Protein AF-A0A9F2R6I1-F1 (afdb_monomer)

Foldseek 3Di:
DDDDDDDDDDDDDDDDDDDDDDDDDDDDDDDDDDDDDDPPPVVVVVVVVVVPPPPPDDPPDPLLLVLLLVLCVPPLNVQLVVQPVQCLQQALLLSLLLSVLCVLLVHDSVPNHLLSSLLSSLLSCVPPPPDNLVNVLSQCSNPNPCSLVCVVVSVVVSVVSCVSSVVPSDDDPVSSVVVCVVPVVRCSNVRDRDPVSDDDDDPVVDDLVVRDHPYPPDHHDDDVVVVVVVVVVVVVVDDDDDDDDDPDDDDDDPPDDPDDDDDVVSSVVSVVVVPDDDDDDPPDDDDDDDDD

Structure (mmCIF, N/CA/C/O backbone):
data_AF-A0A9F2R6I1-F1
#
_entry.id   AF-A0A9F2R6I1-F1
#
loop_
_atom_site.group_PDB
_atom_site.id
_atom_site.type_symbol
_atom_site.label_atom_id
_atom_site.label_alt_id
_atom_site.label_comp_id
_atom_site.label_asym_id
_atom_site.label_entity_id
_atom_site.label_seq_id
_atom_site.pdbx_PDB_ins_code
_atom_site.Cartn_x
_atom_site.Cartn_y
_atom_site.Cartn_z
_atom_site.occupancy
_atom_site.B_iso_or_equiv
_atom_site.auth_seq_id
_atom_site.auth_comp_id
_atom_site.auth_asym_id
_atom_site.auth_atom_id
_atom_site.pdbx_PDB_model_num
ATOM 1 N N . MET A 1 1 ? 33.691 62.489 -23.504 1.00 33.06 1 MET A N 1
ATOM 2 C CA . MET A 1 1 ? 32.851 63.590 -24.037 1.00 33.06 1 MET A CA 1
ATOM 3 C C . MET A 1 1 ? 31.497 63.001 -24.407 1.00 33.06 1 MET A C 1
ATOM 5 O O . MET A 1 1 ? 31.511 61.838 -24.771 1.00 33.06 1 MET A O 1
ATOM 9 N N . ARG A 1 2 ? 30.416 63.790 -24.285 1.00 34.09 2 ARG A N 1
ATOM 10 C CA . ARG A 1 2 ? 29.108 63.742 -24.989 1.00 34.09 2 ARG A CA 1
ATOM 11 C C . ARG A 1 2 ? 28.623 62.428 -25.634 1.00 34.09 2 ARG A C 1
ATOM 13 O O . ARG A 1 2 ? 29.346 61.857 -26.438 1.00 34.09 2 ARG A O 1
ATOM 20 N N . ASP A 1 3 ? 27.380 61.970 -25.479 1.00 37.38 3 ASP A N 1
ATOM 21 C CA . ASP A 1 3 ? 26.198 62.352 -24.658 1.00 37.38 3 ASP A CA 1
ATOM 22 C C . ASP A 1 3 ? 25.450 61.005 -24.342 1.00 37.38 3 ASP A C 1
ATOM 24 O O . ASP A 1 3 ? 26.098 59.965 -24.423 1.00 37.38 3 ASP A O 1
ATOM 28 N N . ASN A 1 4 ? 24.173 60.824 -23.963 1.00 33.47 4 ASN A N 1
ATOM 29 C CA . ASN A 1 4 ? 22.966 61.659 -23.850 1.00 33.47 4 ASN A CA 1
ATOM 30 C C . ASN A 1 4 ? 21.962 61.017 -22.845 1.00 33.47 4 ASN A C 1
ATOM 32 O O . ASN A 1 4 ? 22.247 59.971 -22.264 1.00 33.47 4 ASN A O 1
ATOM 36 N N . HIS A 1 5 ? 20.775 61.607 -22.659 1.00 38.94 5 HIS A N 1
ATOM 37 C CA . HIS A 1 5 ? 19.741 61.183 -21.702 1.00 38.94 5 HIS A CA 1
ATOM 38 C C . HIS A 1 5 ? 18.470 60.607 -22.358 1.00 38.94 5 HIS A C 1
ATOM 40 O O . HIS A 1 5 ? 18.075 61.049 -23.435 1.00 38.94 5 HIS A O 1
ATOM 46 N N . ASN A 1 6 ? 17.744 59.734 -21.641 1.00 34.12 6 ASN A N 1
ATOM 47 C CA . ASN A 1 6 ? 16.453 60.120 -21.036 1.00 34.12 6 ASN A CA 1
ATOM 48 C C . ASN A 1 6 ? 15.832 59.028 -20.142 1.00 34.12 6 ASN A C 1
ATOM 50 O O . ASN A 1 6 ? 15.888 57.842 -20.444 1.00 34.12 6 ASN A O 1
ATOM 54 N N . ALA A 1 7 ? 15.180 59.469 -19.064 1.00 33.97 7 ALA A N 1
ATOM 55 C CA . ALA A 1 7 ? 14.296 58.685 -18.200 1.00 33.97 7 ALA A CA 1
ATOM 56 C C . ALA A 1 7 ? 13.181 59.611 -17.677 1.00 33.97 7 ALA A C 1
ATOM 58 O O . ALA A 1 7 ? 13.394 60.820 -17.575 1.00 33.97 7 ALA A O 1
ATOM 59 N N . CYS A 1 8 ? 11.997 59.082 -17.352 1.00 33.47 8 CYS A N 1
ATOM 60 C CA . CYS A 1 8 ? 10.887 59.891 -16.834 1.00 33.47 8 CYS A CA 1
ATOM 61 C C . CYS A 1 8 ? 10.015 59.103 -15.842 1.00 33.47 8 CYS A C 1
ATOM 63 O O . CYS A 1 8 ? 9.847 57.894 -15.986 1.00 33.47 8 CYS A O 1
ATOM 65 N N . VAL A 1 9 ? 9.475 59.799 -14.837 1.00 40.22 9 VAL A N 1
ATOM 66 C CA . VAL A 1 9 ? 8.692 59.255 -13.713 1.00 40.22 9 VAL A CA 1
ATOM 67 C C . VAL A 1 9 ? 7.469 60.163 -13.484 1.00 40.22 9 VAL A C 1
ATOM 69 O O . VAL A 1 9 ? 7.637 61.385 -13.510 1.00 40.22 9 VAL A O 1
ATOM 72 N N . PRO A 1 10 ? 6.251 59.628 -13.266 1.00 41.25 10 PRO A N 1
ATOM 73 C CA . PRO A 1 10 ? 5.049 60.442 -13.053 1.00 41.25 10 PRO A CA 1
ATOM 74 C C . PRO A 1 10 ? 4.932 60.992 -11.606 1.00 41.25 10 PRO A C 1
ATOM 76 O O . PRO A 1 10 ? 5.323 60.300 -10.665 1.00 41.25 10 PRO A O 1
ATOM 79 N N . PRO A 1 11 ? 4.376 62.208 -11.399 1.00 40.41 11 PRO A N 1
ATOM 80 C CA . PRO A 1 11 ? 4.302 62.869 -10.087 1.00 40.41 11 PRO A CA 1
ATOM 81 C C . PRO A 1 11 ? 2.940 62.749 -9.363 1.00 40.41 11 PRO A C 1
ATOM 83 O O . PRO A 1 11 ? 1.947 62.283 -9.917 1.00 40.41 11 PRO A O 1
ATOM 86 N N . VAL A 1 12 ? 2.894 63.251 -8.121 1.00 32.12 12 VAL A N 1
ATOM 87 C CA . VAL A 1 12 ? 1.715 63.345 -7.230 1.00 32.12 12 VAL A CA 1
ATOM 88 C C . VAL A 1 12 ? 1.335 64.815 -6.981 1.00 32.12 12 VAL A C 1
ATOM 90 O O . VAL A 1 12 ? 2.218 65.666 -6.900 1.00 32.12 12 VAL A O 1
ATOM 93 N N . VAL A 1 13 ? 0.041 65.111 -6.785 1.00 33.16 13 VAL A N 1
ATOM 94 C CA . VAL A 1 13 ? -0.476 66.409 -6.288 1.00 33.16 13 VAL A CA 1
ATOM 95 C C . VAL A 1 13 ? -1.568 66.172 -5.225 1.00 33.16 13 VAL A C 1
ATOM 97 O O . VAL A 1 13 ? -2.252 65.151 -5.255 1.00 33.16 13 VAL A O 1
ATOM 100 N N . THR A 1 14 ? -1.714 67.091 -4.262 1.00 33.78 14 THR A N 1
ATOM 101 C CA . THR A 1 14 ? -2.534 66.959 -3.038 1.00 33.78 14 THR A CA 1
ATOM 102 C C . THR A 1 14 ? -3.551 68.105 -2.860 1.00 33.78 14 THR A C 1
ATOM 104 O O . THR A 1 14 ? -3.391 69.176 -3.440 1.00 33.78 14 THR A O 1
ATOM 107 N N . GLY A 1 15 ? -4.593 67.912 -2.031 1.00 29.92 15 GLY A N 1
ATOM 108 C CA . GLY A 1 15 ? -5.557 68.970 -1.660 1.00 29.92 15 GLY A CA 1
ATOM 109 C C . GLY A 1 15 ? -6.634 68.510 -0.658 1.00 29.92 15 GLY A C 1
ATOM 110 O O . GLY A 1 15 ? -7.280 67.491 -0.872 1.00 29.92 15 GLY A O 1
ATOM 111 N N . ILE A 1 16 ? -6.813 69.235 0.454 1.00 29.55 16 ILE A N 1
ATOM 112 C CA . ILE A 1 16 ? -7.611 68.845 1.646 1.00 29.55 16 ILE A CA 1
ATOM 113 C C . ILE A 1 16 ? -8.860 69.755 1.789 1.00 29.55 16 ILE A C 1
ATOM 115 O O . ILE A 1 16 ? -8.792 70.888 1.324 1.00 29.55 16 ILE A O 1
ATOM 119 N N . VAL A 1 17 ? -9.936 69.307 2.485 1.00 30.05 17 VAL A N 1
ATOM 120 C CA . VAL A 1 17 ? -10.777 70.047 3.498 1.00 30.05 17 VAL A CA 1
ATOM 121 C C . VAL A 1 17 ? -12.281 69.622 3.552 1.00 30.05 17 VAL A C 1
ATOM 123 O O . VAL A 1 17 ? -12.892 69.261 2.553 1.00 30.05 17 VAL A O 1
ATOM 126 N N . ARG A 1 18 ? -12.868 69.653 4.769 1.00 32.59 18 ARG A N 1
ATOM 127 C CA . ARG A 1 18 ? -14.294 69.487 5.212 1.00 32.59 18 ARG A CA 1
ATOM 128 C C . ARG A 1 18 ? -14.721 70.786 5.969 1.00 32.59 18 ARG A C 1
ATOM 130 O O . ARG A 1 18 ? -13.776 71.479 6.343 1.00 32.59 18 ARG A O 1
ATOM 137 N N . PRO A 1 19 ? -16.000 71.135 6.323 1.00 40.44 19 PRO A N 1
ATOM 138 C CA . PRO A 1 19 ? -17.144 70.276 6.747 1.00 40.44 19 PRO A CA 1
ATOM 139 C C . PRO A 1 19 ? -18.578 70.829 6.402 1.00 40.44 19 PRO A C 1
ATOM 141 O O . PRO A 1 19 ? -18.696 71.721 5.572 1.00 40.44 19 PRO A O 1
ATOM 144 N N . GLY A 1 20 ? -19.670 70.372 7.065 1.00 26.30 20 GLY A N 1
ATOM 145 C CA . GLY A 1 20 ? -20.954 71.133 7.137 1.00 26.30 20 GLY A CA 1
ATOM 146 C C . GLY A 1 20 ? -22.276 70.353 7.380 1.00 26.30 20 GLY A C 1
ATOM 147 O O . GLY A 1 20 ? -22.842 69.792 6.456 1.00 26.30 20 GLY A O 1
ATOM 148 N N . ASN A 1 21 ? -22.803 70.355 8.612 1.00 28.91 21 ASN A N 1
ATOM 149 C CA . ASN A 1 21 ? -23.970 69.588 9.121 1.00 28.91 21 ASN A CA 1
ATOM 150 C C . ASN A 1 21 ? -25.411 70.018 8.690 1.00 28.91 21 ASN A C 1
ATOM 152 O O . ASN A 1 21 ? -25.695 71.205 8.578 1.00 28.91 21 ASN A O 1
ATOM 156 N N . THR A 1 22 ? -26.367 69.062 8.788 1.00 29.08 22 THR A N 1
ATOM 157 C CA . THR A 1 22 ? -27.834 69.212 9.107 1.00 29.08 22 THR A CA 1
ATOM 158 C C . THR A 1 22 ? -28.787 69.863 8.062 1.00 29.08 22 THR A C 1
ATOM 160 O O . THR A 1 22 ? -28.316 70.512 7.145 1.00 29.08 22 THR A O 1
ATOM 163 N N . GLN A 1 23 ? -30.136 69.712 8.071 1.00 31.53 23 GLN A N 1
ATOM 164 C CA . GLN A 1 23 ? -31.114 69.226 9.088 1.00 31.53 23 GLN A CA 1
ATOM 165 C C . GLN A 1 23 ? -32.377 68.500 8.489 1.00 31.53 23 GLN A C 1
ATOM 167 O O . GLN A 1 23 ? -32.388 68.117 7.327 1.00 31.53 23 GLN A O 1
ATOM 172 N N . ARG A 1 24 ? -33.432 68.245 9.299 1.00 31.25 24 ARG A N 1
ATOM 173 C CA . ARG A 1 24 ? -34.626 67.372 9.039 1.00 31.25 24 ARG A CA 1
ATOM 174 C C . ARG A 1 24 ? -35.860 68.112 8.455 1.00 31.25 24 ARG A C 1
ATOM 176 O O . ARG A 1 24 ? -36.016 69.271 8.820 1.00 31.25 24 ARG A O 1
ATOM 183 N N . ARG A 1 25 ? -36.849 67.402 7.842 1.00 29.06 25 ARG A N 1
ATOM 184 C CA . ARG A 1 25 ? -38.266 67.211 8.341 1.00 29.06 25 ARG A CA 1
ATOM 185 C C . ARG A 1 25 ? -39.172 66.307 7.438 1.00 29.06 25 ARG A C 1
ATOM 187 O O . ARG A 1 25 ? -38.914 66.162 6.257 1.00 29.06 25 ARG A O 1
ATOM 194 N N . ARG A 1 26 ? -40.221 65.723 8.062 1.00 31.53 26 ARG A N 1
ATOM 195 C CA . ARG A 1 26 ? -41.372 64.864 7.609 1.00 31.53 26 ARG A CA 1
ATOM 196 C C . ARG A 1 26 ? -42.056 65.261 6.266 1.00 31.53 26 ARG A C 1
ATOM 198 O O . ARG A 1 26 ? -41.887 66.397 5.855 1.00 31.53 26 ARG A O 1
ATOM 205 N N . GLN A 1 27 ? -42.928 64.475 5.593 1.00 32.09 27 GLN A N 1
ATOM 206 C CA . GLN A 1 27 ? -43.866 63.359 5.957 1.00 32.09 27 GLN A CA 1
ATOM 207 C C . GLN A 1 27 ? -44.092 62.431 4.689 1.00 32.09 27 GLN A C 1
ATOM 209 O O . GLN A 1 27 ? -43.247 62.525 3.812 1.00 32.09 27 GLN A O 1
ATOM 214 N N . ARG A 1 28 ? -45.067 61.516 4.423 1.00 29.45 28 ARG A N 1
ATOM 215 C CA . ARG A 1 28 ? -46.397 61.107 4.968 1.00 29.45 28 ARG A CA 1
ATOM 216 C C . ARG A 1 28 ? -46.867 59.690 4.491 1.00 29.45 28 ARG A C 1
ATOM 218 O O . ARG A 1 28 ? -46.914 59.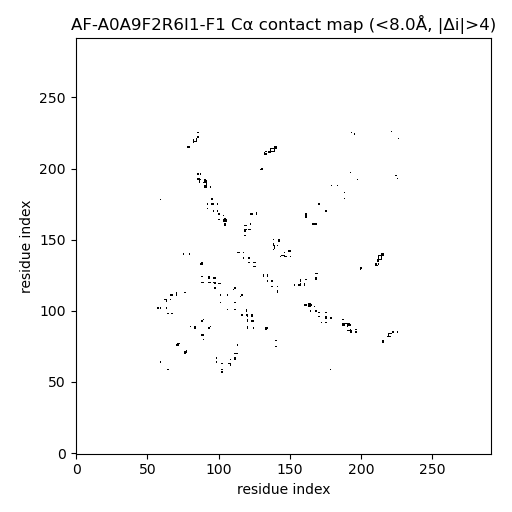450 3.299 1.00 29.45 28 ARG A O 1
ATOM 225 N N . SER A 1 29 ? -47.325 58.846 5.432 1.00 27.31 29 SER A N 1
ATOM 226 C CA . SER A 1 29 ? -48.341 57.744 5.386 1.00 27.31 29 SER A CA 1
ATOM 227 C C . SER A 1 29 ? -48.729 56.979 4.092 1.00 27.31 29 SER A C 1
ATOM 229 O O . SER A 1 29 ? -49.336 57.564 3.196 1.00 27.31 29 SER A O 1
ATOM 231 N N . THR A 1 30 ? -48.669 55.635 4.136 1.00 33.03 30 THR A N 1
ATOM 232 C CA . THR A 1 30 ? -49.842 54.721 3.962 1.00 33.03 30 THR A CA 1
ATOM 233 C C . THR A 1 30 ? -49.539 53.304 4.512 1.00 33.03 30 THR A C 1
ATOM 235 O O . THR A 1 30 ? -48.433 53.073 4.995 1.00 33.03 30 THR A O 1
ATOM 238 N N . GLN A 1 31 ? -50.530 52.399 4.573 1.00 31.52 31 GLN A N 1
ATOM 239 C CA . GLN A 1 31 ? -50.502 51.153 5.376 1.00 31.52 31 GLN A CA 1
ATOM 240 C C . GLN A 1 31 ? -50.080 49.887 4.599 1.00 31.52 31 GLN A C 1
ATOM 242 O O . GLN A 1 31 ? -50.366 49.764 3.413 1.00 31.52 31 GLN A O 1
ATOM 247 N N . GLY A 1 32 ? -49.498 48.906 5.307 1.00 29.11 32 GLY A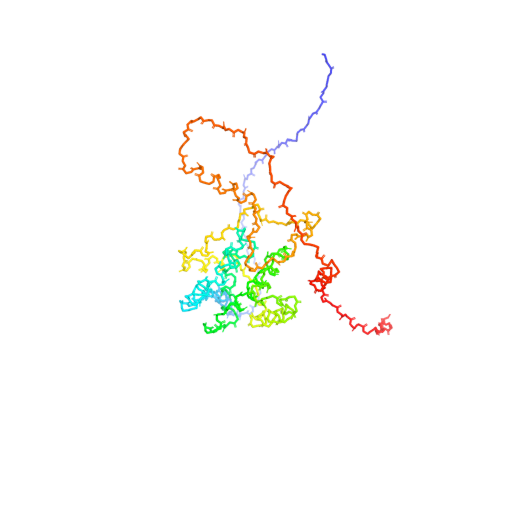 N 1
ATOM 248 C CA . GLY A 1 32 ? -49.197 47.553 4.813 1.00 29.11 32 GLY A CA 1
ATOM 249 C C . GLY A 1 32 ? -49.016 46.556 5.972 1.00 29.11 32 GLY A C 1
ATOM 250 O O . GLY A 1 32 ? -48.252 46.820 6.892 1.00 29.11 32 GLY A O 1
ATOM 251 N N . VAL A 1 33 ? -49.782 45.464 5.948 1.00 30.16 33 VAL A N 1
ATOM 252 C CA . VAL A 1 33 ? -50.058 44.488 7.030 1.00 30.16 33 VAL A CA 1
ATOM 253 C C . VAL A 1 33 ? -48.826 43.864 7.722 1.00 30.16 33 VAL A C 1
ATOM 255 O O . VAL A 1 33 ? -47.797 43.611 7.106 1.00 30.16 33 VAL A O 1
ATOM 258 N N . LEU A 1 34 ? -48.984 43.550 9.016 1.00 30.48 34 LEU A N 1
ATOM 259 C CA . LEU A 1 34 ? -48.029 42.826 9.863 1.00 30.48 34 LEU A CA 1
ATOM 260 C C . LEU A 1 34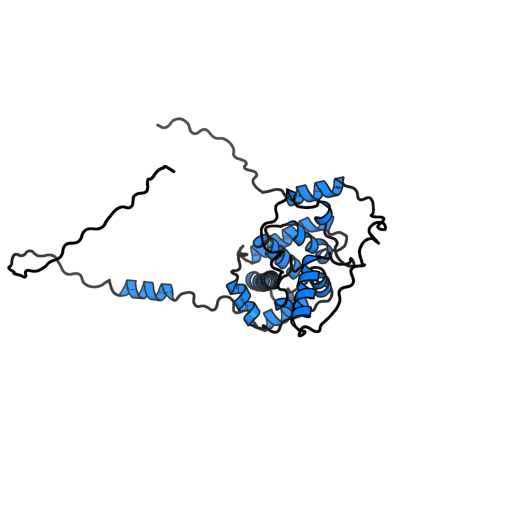 ? -48.044 41.305 9.600 1.00 30.48 34 LEU A C 1
ATOM 262 O O . LEU A 1 34 ? -49.069 40.664 9.819 1.00 30.48 34 LEU A O 1
ATOM 266 N N . VAL A 1 35 ? -46.882 40.715 9.305 1.00 31.03 35 VAL A N 1
ATOM 267 C CA . VAL A 1 35 ? -46.561 39.321 9.667 1.00 31.03 35 VAL A CA 1
ATOM 268 C C . VAL A 1 35 ? -45.165 39.309 10.289 1.00 31.03 35 VAL A C 1
ATOM 270 O O . VAL A 1 35 ? -44.217 39.824 9.702 1.00 31.03 35 VAL A O 1
ATOM 273 N N . SER A 1 36 ? -45.044 38.748 11.492 1.00 33.25 36 SER A N 1
ATOM 274 C CA . SER A 1 36 ? -43.776 38.573 12.207 1.00 33.25 36 SER A CA 1
ATOM 275 C C . SER A 1 36 ? -43.601 37.100 12.566 1.00 33.25 36 SER A C 1
ATOM 277 O O . SER A 1 36 ? -44.550 36.473 13.031 1.00 33.25 36 SER A O 1
ATOM 279 N N . GLY A 1 37 ? -42.395 36.567 12.359 1.00 38.00 37 GLY A N 1
ATOM 280 C CA . GLY A 1 37 ? -42.044 35.165 1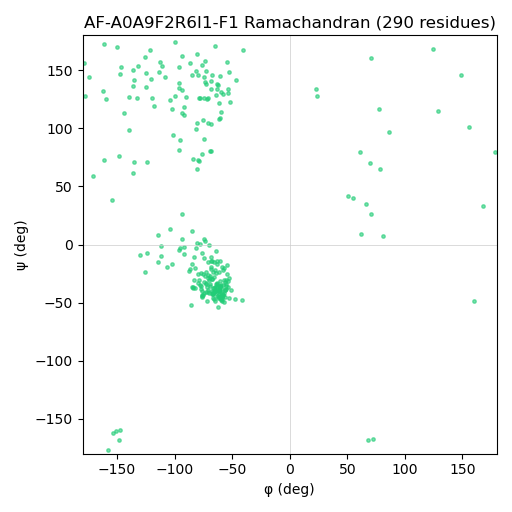2.612 1.00 38.00 37 GLY A CA 1
ATOM 281 C C . GLY A 1 37 ? -41.374 34.510 11.402 1.00 38.00 37 GLY A C 1
ATOM 282 O O . GLY A 1 37 ? -41.994 34.363 10.356 1.00 38.00 37 GLY A O 1
ATOM 283 N N . GLY A 1 38 ? -40.100 34.125 11.545 1.00 37.97 38 GLY A N 1
ATOM 284 C CA . GLY A 1 38 ? -39.351 33.384 10.516 1.00 37.97 38 GLY A CA 1
ATOM 285 C C . GLY A 1 38 ? -37.828 33.475 10.666 1.00 37.97 38 GLY A C 1
ATOM 286 O O . GLY A 1 38 ? -37.148 32.455 10.711 1.00 37.97 38 GLY A O 1
ATOM 287 N N . ALA A 1 39 ? -37.294 34.688 10.848 1.00 40.00 39 ALA A N 1
ATOM 288 C CA . ALA A 1 39 ? -35.852 34.971 10.755 1.00 40.00 39 ALA A CA 1
ATOM 289 C C . ALA A 1 39 ? -34.940 34.275 11.795 1.00 40.00 39 ALA A C 1
ATOM 291 O O . ALA A 1 39 ? -33.722 34.263 11.624 1.00 40.00 39 ALA A O 1
ATOM 292 N N . THR A 1 40 ? -35.494 33.712 12.873 1.00 41.56 40 THR A N 1
ATOM 293 C CA . THR A 1 40 ? -34.708 33.036 13.921 1.00 41.56 40 THR A CA 1
ATOM 294 C C . THR A 1 40 ? -34.392 31.578 13.571 1.00 41.56 40 THR A C 1
ATOM 296 O O . THR A 1 40 ? -33.295 31.110 13.860 1.00 41.56 40 THR A O 1
ATOM 299 N N . LEU A 1 41 ? -35.319 30.863 12.919 1.00 41.72 41 LEU A N 1
ATOM 300 C CA . LEU A 1 41 ? -35.220 29.407 12.745 1.00 41.72 41 LEU A CA 1
ATOM 301 C C . LEU A 1 41 ? -34.136 29.013 11.730 1.00 41.72 41 LEU A C 1
ATOM 303 O O . LEU A 1 41 ? -33.361 28.089 11.966 1.00 41.72 41 LEU A O 1
ATOM 307 N N . GLU A 1 42 ? -34.031 29.748 10.620 1.00 41.81 42 GLU A N 1
ATOM 308 C CA . GLU A 1 42 ? -33.054 29.450 9.562 1.00 41.81 42 GLU A CA 1
ATOM 309 C C . GLU A 1 42 ? -31.605 29.684 10.009 1.00 41.81 42 GLU A C 1
ATOM 311 O O . GLU A 1 42 ? -30.692 28.985 9.563 1.00 41.81 42 GLU A O 1
ATOM 316 N N . ARG A 1 43 ? -31.374 30.624 10.938 1.00 44.09 43 ARG A N 1
ATOM 317 C CA . ARG A 1 43 ? -30.034 30.897 11.481 1.00 44.09 43 ARG A CA 1
ATOM 318 C C . ARG A 1 43 ? -29.570 29.807 12.449 1.00 44.09 43 ARG A C 1
ATOM 320 O O . ARG A 1 43 ? -28.376 29.499 12.485 1.00 44.09 43 ARG A O 1
ATOM 327 N N . GLU A 1 44 ? -30.490 29.188 13.185 1.00 39.94 44 GLU A N 1
ATOM 328 C CA . GLU A 1 44 ? -30.184 28.020 14.019 1.00 39.94 44 GLU A CA 1
ATOM 329 C C . GLU A 1 44 ? -30.040 26.741 13.185 1.00 39.94 44 GLU A C 1
ATOM 331 O O . GLU A 1 44 ? -29.073 26.011 13.382 1.00 39.94 44 GLU A O 1
ATOM 336 N N . LEU A 1 45 ? -30.874 26.525 12.160 1.00 47.06 45 LEU A N 1
ATOM 337 C CA . LEU A 1 45 ? -30.665 25.445 11.181 1.00 47.06 45 LEU A CA 1
ATOM 338 C C . LEU A 1 45 ? -29.301 25.559 10.480 1.00 47.06 45 LEU A C 1
ATOM 340 O O . LEU A 1 45 ? -28.575 24.571 10.387 1.00 47.06 45 LEU A O 1
ATOM 344 N N . SER A 1 46 ? -28.900 26.765 10.068 1.00 50.72 46 SER A N 1
ATOM 345 C CA . SER A 1 46 ? -27.593 27.007 9.435 1.00 50.72 46 SER A CA 1
ATOM 346 C C . SER A 1 46 ? -26.411 26.769 10.384 1.00 50.72 46 SER A C 1
ATOM 348 O O . SER A 1 46 ? -25.377 26.243 9.973 1.00 50.72 46 SER A O 1
ATOM 350 N N . THR A 1 47 ? -26.541 27.120 11.669 1.00 43.53 47 THR A N 1
ATOM 351 C CA . THR A 1 47 ? -25.468 26.911 12.662 1.00 43.53 47 THR A CA 1
ATOM 352 C C . THR A 1 47 ? -25.466 25.509 13.281 1.00 43.53 47 THR A C 1
ATOM 354 O O . THR A 1 47 ? -24.434 25.084 13.802 1.00 43.53 47 THR A O 1
ATOM 357 N N . ALA A 1 48 ? -26.563 24.756 13.157 1.00 43.84 48 ALA A N 1
ATOM 358 C CA . ALA A 1 48 ? -26.611 23.316 13.391 1.00 43.84 48 ALA A CA 1
ATOM 359 C C . ALA A 1 48 ? -25.997 22.535 12.216 1.00 43.84 48 ALA A C 1
ATOM 361 O O . ALA A 1 48 ? -25.176 21.650 12.445 1.00 43.84 48 ALA A O 1
ATOM 362 N N . ALA A 1 49 ? -26.305 22.902 10.965 1.00 44.28 49 ALA A N 1
ATOM 363 C CA . ALA A 1 49 ? -25.727 22.280 9.770 1.00 44.28 49 ALA A CA 1
ATOM 364 C C . ALA A 1 49 ? -24.188 22.367 9.759 1.00 44.28 49 ALA A C 1
ATOM 366 O O . ALA A 1 49 ? -23.517 21.367 9.518 1.00 44.28 49 ALA A O 1
ATOM 367 N N . LEU A 1 50 ? -23.620 23.514 10.153 1.00 47.22 50 LEU A N 1
ATOM 368 C CA . LEU A 1 50 ? -22.169 23.700 10.321 1.00 47.22 50 LEU A CA 1
ATOM 369 C C . LEU A 1 50 ? -21.547 22.942 11.518 1.00 47.22 50 LEU A C 1
ATOM 371 O O . LEU A 1 50 ? -20.338 23.024 11.729 1.00 47.22 50 LEU A O 1
ATOM 375 N N . LYS A 1 51 ? -22.338 22.193 12.300 1.00 43.47 51 LYS A N 1
ATOM 376 C CA . LYS A 1 51 ? -21.862 21.296 13.371 1.00 43.47 51 LYS A CA 1
ATOM 377 C C . LYS A 1 51 ? -22.076 19.809 13.063 1.00 43.47 51 LYS A C 1
ATOM 379 O O . LYS A 1 51 ? -21.503 18.959 13.747 1.00 43.47 51 LYS A O 1
ATOM 384 N N . ILE A 1 52 ? -22.815 19.466 12.006 1.00 49.12 52 ILE A N 1
ATOM 385 C CA . ILE A 1 52 ? -23.000 18.081 11.546 1.00 49.12 52 ILE A CA 1
ATOM 386 C C . ILE A 1 52 ? -21.818 17.689 10.644 1.00 49.12 52 ILE A C 1
ATOM 388 O O . ILE A 1 52 ? -21.943 17.641 9.429 1.00 49.12 52 ILE A O 1
ATOM 392 N N . SER A 1 53 ? -20.651 17.465 11.265 1.00 46.66 53 SER A N 1
ATOM 393 C CA . SER A 1 53 ? -19.535 16.592 10.817 1.00 46.66 53 SER A CA 1
ATOM 394 C C . SER A 1 53 ? -18.243 16.818 11.639 1.00 46.66 53 SER A C 1
ATOM 396 O O . SER A 1 53 ? -17.139 16.646 11.129 1.00 46.66 53 SER A O 1
ATOM 398 N N . GLN A 1 54 ? -18.349 17.151 12.934 1.00 45.69 54 GLN A N 1
ATOM 399 C CA . GLN A 1 54 ? -17.250 16.936 13.899 1.00 45.69 54 GLN A CA 1
ATOM 400 C C . GLN A 1 54 ? -17.387 15.588 14.639 1.00 45.69 54 GLN A C 1
ATOM 402 O O . GLN A 1 54 ? -16.878 15.404 15.741 1.00 45.69 54 GLN A O 1
ATOM 407 N N . GLN A 1 55 ? -18.049 14.614 14.001 1.00 43.31 55 GLN A N 1
ATOM 408 C CA . GLN A 1 55 ? -17.738 13.201 14.231 1.00 43.31 55 GLN A CA 1
ATOM 409 C C . GLN A 1 55 ? -16.230 13.009 13.991 1.00 43.31 55 GLN A C 1
ATOM 411 O O . GLN A 1 55 ? -15.754 13.471 12.949 1.00 43.31 55 GLN A O 1
ATOM 416 N N . PRO A 1 56 ? -15.473 12.363 14.898 1.00 51.28 56 PRO A N 1
ATOM 417 C CA . PRO A 1 56 ? -14.055 12.110 14.677 1.00 51.28 56 PRO A CA 1
ATOM 418 C C . PRO A 1 56 ? -13.898 11.232 13.434 1.00 51.28 56 PRO A C 1
ATOM 420 O O . PRO A 1 56 ? -14.250 10.049 13.437 1.00 51.28 56 PRO A O 1
ATOM 423 N N . PHE A 1 57 ? -13.407 11.839 12.352 1.00 50.62 57 PHE A N 1
ATOM 424 C CA . PHE A 1 57 ? -13.159 11.154 11.092 1.00 50.62 57 PHE A CA 1
ATOM 425 C C . PHE A 1 57 ? -12.157 10.028 11.368 1.00 50.62 57 PHE A C 1
ATOM 427 O O . PHE A 1 57 ? -11.021 10.274 11.752 1.00 50.62 57 PHE A O 1
ATOM 434 N N . PHE A 1 58 ? -12.621 8.787 11.219 1.00 58.28 58 PHE A N 1
ATOM 435 C CA . PHE A 1 58 ? -11.867 7.565 11.502 1.00 58.28 58 PHE A CA 1
ATOM 436 C C . PHE A 1 58 ? -11.404 7.405 12.962 1.00 58.28 58 PHE A C 1
ATOM 438 O O . PHE A 1 58 ? -10.224 7.500 13.295 1.00 58.28 58 PHE A O 1
ATOM 445 N N . LEU A 1 59 ? -12.328 6.967 13.827 1.00 72.75 59 LEU A N 1
ATOM 446 C CA . LEU A 1 59 ? -11.941 6.152 14.982 1.00 72.75 59 LEU A CA 1
ATOM 447 C C . LEU A 1 59 ? -11.472 4.765 14.494 1.00 72.75 59 LEU A C 1
ATOM 449 O O . LEU A 1 59 ? -12.234 3.790 14.488 1.00 72.75 59 LEU A O 1
ATOM 453 N N . LEU A 1 60 ? -10.222 4.692 14.029 1.00 85.62 60 LEU A N 1
ATOM 454 C CA . LEU A 1 60 ? -9.462 3.443 13.998 1.00 85.62 60 LEU A CA 1
ATOM 455 C C . LEU A 1 60 ? -9.388 2.921 15.439 1.00 85.62 60 LEU A C 1
ATOM 457 O O . LEU A 1 60 ? -9.104 3.686 16.363 1.00 85.62 60 LEU A O 1
ATOM 461 N N . ARG A 1 61 ? -9.729 1.651 15.647 1.00 91.88 61 ARG A N 1
ATOM 462 C CA . ARG A 1 61 ? -9.707 1.036 16.975 1.00 91.88 61 ARG A CA 1
ATOM 463 C C . ARG A 1 61 ? -8.321 0.481 17.280 1.00 91.88 61 ARG A C 1
ATOM 465 O O . ARG A 1 61 ? -7.584 0.121 16.366 1.00 91.88 61 ARG A O 1
ATOM 472 N N . ARG A 1 62 ? -8.003 0.352 18.569 1.00 92.62 62 ARG A N 1
ATOM 473 C CA . ARG A 1 62 ? -6.738 -0.224 19.042 1.00 92.62 62 ARG A CA 1
ATOM 474 C C . ARG A 1 62 ? -6.480 -1.599 18.422 1.00 92.62 62 ARG A C 1
ATOM 476 O O . ARG A 1 62 ? -5.410 -1.826 17.877 1.00 92.62 62 ARG A O 1
ATOM 483 N N . GLU A 1 63 ? -7.489 -2.466 18.408 1.00 94.94 63 GLU A N 1
ATOM 484 C CA . GLU A 1 63 ? -7.363 -3.842 17.915 1.00 94.94 63 GLU A CA 1
ATOM 485 C C . GLU A 1 63 ? -7.202 -3.896 16.384 1.00 94.94 63 GLU A C 1
ATOM 487 O O . GLU A 1 63 ? -6.622 -4.835 15.850 1.00 94.94 63 GLU A O 1
ATOM 492 N N . GLU A 1 64 ? -7.704 -2.885 15.667 1.00 95.69 64 GLU A N 1
ATOM 493 C CA . GLU A 1 64 ? -7.498 -2.722 14.222 1.00 95.69 64 GLU A CA 1
ATOM 494 C C . GLU A 1 64 ? -6.092 -2.187 13.917 1.00 95.69 64 GLU A C 1
ATOM 496 O O . GLU A 1 64 ? -5.498 -2.576 12.919 1.00 95.69 64 GLU A O 1
ATOM 501 N N . GLN A 1 65 ? -5.554 -1.306 14.761 1.00 95.88 65 GLN A N 1
ATOM 502 C CA . GLN A 1 65 ? -4.207 -0.759 14.614 1.00 95.88 65 GLN A CA 1
ATOM 503 C C . GLN A 1 65 ? -3.138 -1.813 14.947 1.00 95.88 65 GLN A C 1
ATOM 505 O O . GLN A 1 65 ? -2.236 -2.050 14.148 1.00 95.88 65 GLN A O 1
ATOM 510 N N . GLU A 1 66 ? -3.285 -2.504 16.079 1.00 96.88 66 GLU A N 1
ATOM 511 C CA . GLU A 1 66 ? -2.392 -3.585 16.516 1.00 96.88 66 GLU A CA 1
ATOM 512 C C . GLU A 1 66 ? -2.400 -4.756 15.519 1.00 96.88 66 GLU A C 1
ATOM 514 O O . GLU A 1 66 ? -1.342 -5.276 15.176 1.00 96.88 66 GLU A O 1
ATOM 519 N N . ALA A 1 67 ? -3.561 -5.124 14.957 1.00 98.19 67 ALA A N 1
ATOM 520 C CA . ALA A 1 67 ? -3.632 -6.130 13.892 1.00 98.19 67 ALA A CA 1
ATOM 521 C C . ALA A 1 67 ? -2.947 -5.696 12.582 1.00 98.19 67 ALA A C 1
ATOM 523 O O . ALA A 1 67 ? -2.498 -6.557 11.829 1.00 98.19 67 ALA A O 1
ATOM 524 N N . PHE A 1 68 ? -2.869 -4.392 12.288 1.00 98.50 68 PHE A N 1
ATOM 525 C CA . PHE A 1 68 ? -2.136 -3.895 11.119 1.00 98.50 68 PHE A CA 1
ATOM 526 C C . PHE A 1 68 ? -0.626 -3.917 11.359 1.00 98.50 68 PHE A C 1
ATOM 528 O O . PHE A 1 68 ? 0.113 -4.402 10.510 1.00 98.50 68 PHE A O 1
ATOM 535 N N . PHE A 1 69 ? -0.165 -3.457 12.524 1.00 98.31 69 PHE A N 1
ATOM 536 C CA . PHE A 1 69 ? 1.253 -3.507 12.885 1.00 98.31 69 PHE A CA 1
ATOM 537 C C . PHE A 1 69 ? 1.775 -4.949 12.938 1.00 98.31 69 PHE A C 1
ATOM 539 O O . PHE A 1 69 ? 2.760 -5.254 12.277 1.00 98.31 69 PHE A O 1
ATOM 546 N N . ASN A 1 70 ? 1.036 -5.880 13.552 1.00 98.38 70 ASN A N 1
ATOM 547 C CA . ASN A 1 70 ? 1.370 -7.312 13.536 1.00 98.38 70 ASN A CA 1
ATOM 548 C C . ASN A 1 70 ? 1.447 -7.930 12.119 1.00 98.38 70 ASN A C 1
ATOM 550 O O . ASN A 1 70 ? 2.037 -8.994 11.959 1.00 98.38 70 ASN A O 1
ATOM 554 N N . LEU A 1 71 ? 0.849 -7.299 11.098 1.00 98.62 71 LEU A N 1
ATOM 555 C CA . LEU A 1 71 ? 0.964 -7.708 9.692 1.00 98.62 71 LEU A CA 1
ATOM 556 C C . LEU A 1 71 ? 2.186 -7.084 8.991 1.00 98.62 71 LEU A C 1
ATOM 558 O O . LEU A 1 71 ? 2.662 -7.647 8.010 1.00 98.62 71 LEU A O 1
ATOM 562 N N . LEU A 1 72 ? 2.713 -5.961 9.492 1.00 98.56 72 LEU A N 1
ATOM 563 C CA . LEU A 1 72 ? 4.000 -5.403 9.059 1.00 98.56 72 LEU A CA 1
ATOM 564 C C . LEU A 1 72 ? 5.192 -6.161 9.670 1.00 98.56 72 LEU A C 1
ATOM 566 O O . LEU A 1 72 ? 6.254 -6.185 9.062 1.00 98.56 72 LEU A O 1
ATOM 570 N N . GLU A 1 73 ? 5.004 -6.816 10.822 1.00 98.31 73 GLU A N 1
ATOM 571 C CA . GLU A 1 73 ? 5.980 -7.741 11.434 1.00 98.31 73 GLU A CA 1
ATOM 572 C C . GLU A 1 73 ? 6.019 -9.138 10.773 1.00 98.31 73 GLU A C 1
ATOM 574 O O . GLU A 1 73 ? 6.762 -10.021 11.204 1.00 98.31 73 GLU A O 1
ATOM 579 N N . ASP A 1 74 ? 5.213 -9.386 9.736 1.00 98.50 74 ASP A N 1
ATOM 580 C CA . ASP A 1 74 ? 5.292 -10.627 8.964 1.00 98.50 74 ASP A CA 1
ATOM 581 C C . ASP A 1 74 ? 6.568 -10.630 8.110 1.00 98.50 74 ASP A C 1
ATOM 583 O O . ASP A 1 74 ? 6.773 -9.723 7.310 1.00 98.50 74 ASP A O 1
ATOM 587 N N . GLY A 1 75 ? 7.403 -11.667 8.235 1.00 97.69 75 GLY A N 1
ATOM 588 C CA . GLY A 1 75 ? 8.716 -11.715 7.579 1.00 97.69 75 GLY A CA 1
ATOM 589 C C . GLY A 1 75 ? 8.700 -11.468 6.064 1.00 97.69 75 GLY A C 1
ATOM 590 O O . GLY A 1 75 ? 9.564 -10.758 5.572 1.00 97.69 75 GLY A O 1
ATOM 591 N N . LEU A 1 76 ? 7.685 -11.939 5.323 1.00 97.06 76 LEU A N 1
ATOM 592 C CA . LEU A 1 76 ? 7.604 -11.674 3.875 1.00 97.06 76 LEU A CA 1
ATOM 593 C C . LEU A 1 76 ? 7.291 -10.196 3.587 1.00 97.06 76 LEU A C 1
ATOM 595 O O . LEU A 1 76 ? 7.707 -9.654 2.564 1.00 97.06 76 LEU A O 1
ATOM 599 N N . ILE A 1 77 ? 6.553 -9.547 4.487 1.00 98.25 77 ILE A N 1
ATOM 600 C CA . ILE A 1 77 ? 6.235 -8.120 4.420 1.00 98.25 77 ILE A CA 1
ATOM 601 C C . ILE A 1 77 ? 7.441 -7.282 4.861 1.00 98.25 77 ILE A C 1
ATOM 603 O O . ILE A 1 77 ? 7.726 -6.280 4.215 1.00 98.25 77 ILE A O 1
ATOM 607 N N . GLN A 1 78 ? 8.198 -7.707 5.878 1.00 97.69 78 GLN A N 1
ATOM 608 C CA . GLN A 1 78 ? 9.469 -7.072 6.246 1.00 97.69 78 GLN A CA 1
ATOM 609 C C . GLN A 1 78 ? 10.501 -7.170 5.116 1.00 97.69 78 GLN A C 1
ATOM 611 O O . GLN A 1 78 ? 11.086 -6.151 4.753 1.00 97.69 78 GLN A O 1
ATOM 616 N N . ASP A 1 79 ? 10.663 -8.346 4.504 1.00 96.12 79 ASP A N 1
ATOM 617 C CA . ASP A 1 79 ? 11.540 -8.546 3.347 1.00 96.12 79 ASP A CA 1
ATOM 618 C C . ASP A 1 79 ? 11.140 -7.606 2.191 1.00 96.12 79 ASP A C 1
ATOM 620 O O . ASP A 1 79 ? 11.976 -6.849 1.697 1.00 96.12 79 ASP A O 1
ATOM 624 N N . PHE A 1 80 ? 9.853 -7.554 1.821 1.00 96.50 80 PHE A N 1
ATOM 625 C CA . PHE A 1 80 ? 9.333 -6.619 0.812 1.00 96.50 80 PHE A CA 1
ATOM 626 C C . PHE A 1 80 ? 9.597 -5.140 1.166 1.00 96.50 80 PHE A C 1
ATOM 628 O O . PHE A 1 80 ? 10.025 -4.356 0.319 1.00 96.50 80 PHE A O 1
ATOM 635 N N . LEU A 1 81 ? 9.385 -4.744 2.424 1.00 96.44 81 LEU A N 1
ATOM 636 C CA . LEU A 1 81 ? 9.611 -3.370 2.884 1.00 96.44 81 LEU A CA 1
ATOM 637 C C . LEU A 1 81 ? 11.107 -3.023 3.001 1.00 96.44 81 LEU A C 1
ATOM 639 O O . LEU A 1 81 ? 11.463 -1.848 2.908 1.00 96.44 81 LEU A O 1
ATOM 643 N N . SER A 1 82 ? 11.994 -4.007 3.163 1.00 93.75 82 SER A N 1
ATOM 644 C CA . SER A 1 82 ? 13.451 -3.814 3.079 1.00 93.75 82 SER A CA 1
ATOM 645 C C . SER A 1 82 ? 13.934 -3.597 1.640 1.00 93.75 82 SER A C 1
ATOM 647 O O . SER A 1 82 ? 14.933 -2.917 1.418 1.00 93.75 82 SER A O 1
ATOM 649 N N . MET A 1 83 ? 13.193 -4.127 0.663 1.00 92.56 83 MET A N 1
ATOM 650 C CA . MET A 1 83 ? 13.512 -4.051 -0.764 1.00 92.56 83 MET A CA 1
ATOM 651 C C . MET A 1 83 ? 13.160 -2.710 -1.406 1.00 92.56 83 MET A C 1
ATOM 653 O O . MET A 1 83 ? 13.871 -2.253 -2.301 1.00 92.56 83 MET A O 1
ATOM 657 N N . ASP A 1 84 ? 12.128 -2.033 -0.904 1.00 93.06 84 ASP A N 1
ATOM 658 C CA . ASP A 1 84 ? 11.867 -0.622 -1.196 1.00 93.06 84 ASP A CA 1
ATOM 659 C C . ASP A 1 84 ? 12.754 0.294 -0.327 1.00 93.06 84 ASP A C 1
ATOM 661 O O . ASP A 1 84 ? 12.270 1.039 0.527 1.00 93.06 84 ASP A O 1
ATOM 665 N N . THR A 1 85 ? 14.071 0.216 -0.541 1.00 90.69 85 THR A N 1
ATOM 666 C CA . THR A 1 85 ? 15.110 1.027 0.131 1.00 90.69 85 THR A CA 1
ATOM 667 C C . THR A 1 85 ? 14.907 2.532 -0.047 1.00 90.69 85 THR A C 1
ATOM 669 O O . THR A 1 85 ? 15.271 3.326 0.816 1.00 90.69 85 THR A O 1
ATOM 672 N N . CYS A 1 86 ? 14.314 2.919 -1.174 1.00 91.75 86 CYS A N 1
ATOM 673 C CA . CYS A 1 86 ? 14.057 4.296 -1.578 1.00 91.75 86 CYS A CA 1
ATOM 674 C C . CYS A 1 86 ? 12.678 4.826 -1.136 1.00 91.75 86 CYS A C 1
ATOM 676 O O . CYS A 1 86 ? 12.355 5.980 -1.430 1.00 91.75 86 CYS A O 1
ATOM 678 N N . TYR A 1 87 ? 11.854 3.995 -0.487 1.00 94.19 87 TYR A N 1
ATOM 679 C CA . TYR A 1 87 ? 10.478 4.296 -0.071 1.00 94.19 87 TYR A CA 1
ATOM 680 C C . TYR A 1 87 ? 9.592 4.859 -1.203 1.00 94.19 87 TYR A C 1
ATOM 682 O O . TYR A 1 87 ? 8.841 5.815 -1.005 1.00 94.19 87 TYR A O 1
ATOM 690 N N . ARG A 1 88 ? 9.697 4.290 -2.411 1.00 92.38 88 ARG A N 1
ATOM 691 C CA . ARG A 1 88 ? 8.947 4.697 -3.616 1.00 92.38 88 ARG A CA 1
ATOM 692 C C . ARG A 1 88 ? 7.579 4.035 -3.751 1.00 92.38 88 ARG A C 1
ATOM 694 O O . ARG A 1 88 ? 6.749 4.560 -4.480 1.00 92.38 88 ARG A O 1
ATOM 701 N N . ILE A 1 89 ? 7.355 2.899 -3.089 1.00 95.25 89 ILE A N 1
ATOM 702 C CA . ILE A 1 89 ? 6.078 2.160 -3.133 1.00 95.25 89 ILE A CA 1
ATOM 703 C C . ILE A 1 89 ? 5.461 1.928 -1.753 1.00 95.25 89 ILE A C 1
ATOM 705 O O . ILE A 1 89 ? 4.345 1.413 -1.649 1.00 95.25 89 ILE A O 1
ATOM 709 N N . SER A 1 90 ? 6.191 2.271 -0.690 1.00 97.00 90 SER A N 1
ATOM 710 C CA . SER A 1 90 ? 5.851 1.921 0.688 1.00 97.00 90 SER A CA 1
ATOM 711 C C . SER A 1 90 ? 6.422 2.888 1.737 1.00 97.00 90 SER A C 1
ATOM 713 O O . SER A 1 90 ? 6.833 2.474 2.825 1.00 97.00 90 SER A O 1
ATOM 715 N N . ASP A 1 91 ? 6.446 4.189 1.443 1.00 97.31 91 ASP A N 1
ATOM 716 C CA . ASP A 1 91 ? 6.670 5.205 2.476 1.00 97.31 91 ASP A CA 1
ATOM 717 C C . ASP A 1 91 ? 5.533 5.244 3.517 1.00 97.31 91 ASP A C 1
ATOM 719 O O . ASP A 1 91 ? 4.468 4.627 3.379 1.00 97.31 91 ASP A O 1
ATOM 723 N N . LYS A 1 92 ? 5.757 6.013 4.583 1.00 98.25 92 LYS A N 1
ATOM 724 C CA . LYS A 1 92 ? 4.826 6.171 5.705 1.00 98.25 92 LYS A CA 1
ATOM 725 C C . LYS A 1 92 ? 3.415 6.643 5.318 1.00 98.25 92 LYS A C 1
ATOM 727 O O . LYS A 1 92 ? 2.455 6.237 5.975 1.00 98.25 92 LYS A O 1
ATOM 732 N N . TYR A 1 93 ? 3.252 7.460 4.273 1.00 98.12 93 TYR A N 1
ATOM 733 C CA . TYR A 1 93 ? 1.940 7.904 3.798 1.00 98.12 93 TYR A CA 1
ATOM 734 C C . TYR A 1 93 ? 1.231 6.794 3.021 1.00 98.12 93 TYR A C 1
ATOM 736 O O . TYR A 1 93 ? 0.070 6.525 3.328 1.00 98.12 93 TYR A O 1
ATOM 744 N N . LEU A 1 94 ? 1.917 6.083 2.119 1.00 98.31 94 LEU A N 1
ATOM 745 C CA . LEU A 1 94 ? 1.354 4.918 1.415 1.00 98.31 94 LEU A CA 1
ATOM 746 C C . LEU A 1 94 ? 0.954 3.791 2.392 1.00 98.31 94 LEU A C 1
ATOM 748 O O . LEU A 1 94 ? -0.120 3.191 2.264 1.00 98.31 94 LEU A O 1
ATOM 752 N N . ILE A 1 95 ? 1.741 3.552 3.447 1.00 98.69 95 ILE A N 1
ATOM 753 C CA . ILE A 1 95 ? 1.390 2.608 4.525 1.00 98.69 95 ILE A CA 1
ATOM 754 C C . ILE A 1 95 ? 0.181 3.111 5.340 1.00 98.69 95 ILE A C 1
ATOM 756 O O . ILE A 1 95 ? -0.744 2.339 5.617 1.00 98.69 95 ILE A O 1
ATOM 760 N N . ALA A 1 96 ? 0.119 4.402 5.683 1.00 98.38 96 ALA A N 1
ATOM 761 C CA . ALA A 1 96 ? -1.036 4.985 6.374 1.00 98.38 96 ALA A CA 1
ATOM 762 C C . ALA A 1 96 ? -2.320 4.953 5.513 1.00 98.38 96 ALA A C 1
ATOM 764 O O . ALA A 1 96 ? -3.404 4.672 6.033 1.00 98.38 96 ALA A O 1
ATOM 765 N N . MET A 1 97 ? -2.212 5.154 4.194 1.00 98.56 97 MET A N 1
ATOM 766 C CA . MET A 1 97 ? -3.302 4.959 3.229 1.00 98.56 97 MET A CA 1
ATOM 767 C C . MET A 1 97 ? -3.766 3.501 3.205 1.00 98.56 97 MET A C 1
ATOM 769 O O . MET A 1 97 ? -4.964 3.242 3.290 1.00 98.56 97 MET A O 1
ATOM 773 N N . THR A 1 98 ? -2.839 2.544 3.207 1.00 98.69 98 THR A N 1
ATOM 774 C CA . THR A 1 98 ? -3.139 1.102 3.261 1.00 98.69 98 THR A CA 1
ATOM 775 C C . THR A 1 98 ? -3.924 0.730 4.533 1.00 98.69 98 THR A C 1
ATOM 777 O O . THR A 1 98 ? -4.952 0.049 4.464 1.00 98.69 98 THR A O 1
ATOM 780 N N . MET A 1 99 ? -3.529 1.258 5.698 1.00 98.19 99 MET A N 1
ATOM 781 C CA . MET A 1 99 ? -4.261 1.081 6.965 1.00 98.19 99 MET A CA 1
ATOM 782 C C . MET A 1 99 ? -5.651 1.748 6.932 1.00 98.19 99 MET A C 1
ATOM 784 O O . MET A 1 99 ? -6.654 1.173 7.369 1.00 98.19 99 MET A O 1
ATOM 788 N N . MET A 1 100 ? -5.740 2.949 6.353 1.00 97.75 100 MET A N 1
ATOM 789 C CA . MET A 1 100 ? -7.000 3.653 6.102 1.00 97.75 100 MET A CA 1
ATOM 790 C C . MET A 1 100 ? -7.929 2.860 5.167 1.00 97.75 100 MET A C 1
ATOM 792 O O . MET A 1 100 ? -9.147 2.853 5.358 1.00 97.75 100 MET A O 1
ATOM 796 N N . TYR A 1 101 ? -7.377 2.152 4.183 1.00 98.50 101 TYR A N 1
ATOM 797 C CA . TYR A 1 101 ? -8.130 1.353 3.221 1.00 98.50 101 TYR A CA 1
ATOM 798 C C . TYR A 1 101 ? -8.757 0.118 3.860 1.00 98.50 101 TYR A C 1
ATOM 800 O O . TYR A 1 101 ? -9.944 -0.134 3.645 1.00 98.50 101 TYR A O 1
ATOM 808 N N . PHE A 1 102 ? -8.033 -0.582 4.737 1.00 98.31 102 PHE A N 1
ATOM 809 C CA . PHE A 1 102 ? -8.592 -1.680 5.536 1.00 98.31 102 PHE A CA 1
ATOM 810 C C . PHE A 1 102 ? -9.812 -1.204 6.348 1.00 98.31 102 PHE A C 1
ATOM 812 O O . PHE A 1 102 ? -10.875 -1.835 6.325 1.00 98.31 102 PHE A O 1
ATOM 819 N N . LYS A 1 103 ? -9.696 -0.031 6.990 1.00 96.12 103 LYS A N 1
ATOM 820 C CA . LYS A 1 103 ? -10.781 0.597 7.759 1.00 96.12 103 LYS A CA 1
ATOM 821 C C . LYS A 1 103 ? -11.973 1.010 6.886 1.00 96.12 103 LYS A C 1
ATOM 823 O O . LYS A 1 103 ? -13.118 0.834 7.301 1.00 96.12 103 LYS A O 1
ATOM 828 N N . ARG A 1 104 ? -11.733 1.547 5.683 1.00 96.94 104 ARG A N 1
ATOM 829 C CA . ARG A 1 104 ? -12.780 1.970 4.728 1.00 96.94 104 ARG A CA 1
ATOM 830 C C . ARG A 1 104 ? -13.496 0.799 4.056 1.00 96.94 104 ARG A C 1
ATOM 832 O O . ARG A 1 104 ? -14.693 0.908 3.807 1.00 96.94 104 ARG A O 1
ATOM 839 N N . ALA A 1 105 ? -12.791 -0.300 3.795 1.00 97.56 105 ALA A N 1
ATOM 840 C CA . ALA A 1 105 ? -13.357 -1.537 3.255 1.00 97.56 105 ALA A CA 1
ATOM 841 C C . ALA A 1 105 ? -14.133 -2.353 4.307 1.00 97.56 105 ALA A C 1
ATOM 843 O O . ALA A 1 105 ? -14.787 -3.334 3.956 1.00 97.56 105 ALA A O 1
ATOM 844 N N . GLY A 1 106 ? -14.076 -1.949 5.584 1.00 96.12 106 GLY A N 1
ATOM 845 C CA . GLY A 1 106 ? -14.793 -2.594 6.684 1.00 96.12 106 GLY A CA 1
ATOM 846 C C . GLY A 1 106 ? -14.242 -3.970 7.059 1.00 96.12 106 GLY A C 1
ATOM 847 O O . GLY A 1 106 ? -15.003 -4.799 7.553 1.00 96.12 106 GLY A O 1
ATOM 848 N N . LEU A 1 107 ? -12.954 -4.226 6.801 1.00 97.19 107 LEU A N 1
ATOM 849 C CA . LEU A 1 107 ? -12.334 -5.525 7.064 1.00 97.19 107 LEU A CA 1
ATOM 850 C C . LEU A 1 107 ? -12.344 -5.856 8.562 1.00 97.19 107 LEU A C 1
ATOM 852 O O . LEU A 1 107 ? -12.027 -5.016 9.407 1.00 97.19 107 LEU A O 1
ATOM 856 N N . HIS A 1 108 ? -12.640 -7.110 8.896 1.00 96.69 108 HIS A N 1
ATOM 857 C CA . HIS A 1 108 ? -12.368 -7.636 10.230 1.00 96.69 108 HIS A CA 1
ATOM 858 C C . HIS A 1 108 ? -10.869 -7.936 10.383 1.00 96.69 108 HIS A C 1
ATOM 860 O O . HIS A 1 108 ? -10.207 -8.266 9.407 1.00 96.69 108 HIS A O 1
ATOM 866 N N . THR A 1 109 ? -10.332 -7.930 11.607 1.00 96.44 109 THR A N 1
ATOM 867 C CA . THR A 1 109 ? -8.903 -8.223 11.869 1.00 96.44 109 THR A CA 1
ATOM 868 C C . THR A 1 109 ? -8.442 -9.581 11.320 1.00 96.44 109 THR A C 1
ATOM 870 O O . THR A 1 109 ? -7.320 -9.707 10.855 1.00 96.44 109 THR A O 1
ATOM 873 N N . ARG A 1 110 ? -9.328 -10.584 11.251 1.00 97.06 110 ARG A N 1
ATOM 874 C CA . ARG A 1 110 ? -9.076 -11.883 10.584 1.00 97.06 110 ARG A CA 1
ATOM 875 C C . ARG A 1 110 ? -8.831 -11.804 9.063 1.00 97.06 110 ARG A C 1
ATOM 877 O O . ARG A 1 110 ? -8.399 -12.784 8.472 1.00 97.06 110 ARG A O 1
ATOM 884 N N . GLU A 1 111 ? -9.187 -10.693 8.419 1.00 97.94 111 GLU A N 1
ATOM 885 C CA . GLU A 1 111 ? -8.963 -10.431 6.989 1.00 97.94 111 GLU A CA 1
ATOM 886 C C . GLU A 1 111 ? -7.672 -9.627 6.753 1.00 97.94 111 GLU A C 1
ATOM 888 O O . GLU A 1 111 ? -7.305 -9.390 5.599 1.00 97.94 111 GLU A O 1
ATOM 893 N N . TYR A 1 112 ? -6.963 -9.225 7.814 1.00 98.31 112 TYR A N 1
ATOM 894 C CA . TYR A 1 112 ? -5.685 -8.523 7.723 1.00 98.31 112 TYR A CA 1
ATOM 895 C C . TYR A 1 112 ? -4.620 -9.548 7.320 1.00 98.31 112 TYR A C 1
ATOM 897 O O . TYR A 1 112 ? -4.056 -10.264 8.139 1.00 98.31 112 TYR A O 1
ATOM 905 N N . THR A 1 113 ? -4.423 -9.672 6.012 1.00 98.62 113 THR A N 1
ATOM 906 C CA . THR A 1 113 ? -3.638 -10.729 5.368 1.00 98.62 113 THR A CA 1
ATOM 907 C C . THR A 1 113 ? -2.681 -10.114 4.358 1.00 98.62 113 THR A C 1
ATOM 909 O O . THR A 1 113 ? -2.986 -9.066 3.788 1.00 98.62 113 THR A O 1
ATOM 912 N N . ARG A 1 114 ? -1.555 -10.791 4.087 1.00 98.69 114 ARG A N 1
ATOM 913 C CA . ARG A 1 114 ? -0.524 -10.344 3.127 1.00 98.69 114 ARG A CA 1
ATOM 914 C C . ARG A 1 114 ? -1.128 -9.894 1.792 1.00 98.69 114 ARG A C 1
ATOM 916 O O . ARG A 1 114 ? -0.840 -8.803 1.319 1.00 98.69 114 ARG A O 1
ATOM 923 N N . ILE A 1 115 ? -2.038 -10.694 1.230 1.00 98.44 115 ILE A N 1
ATOM 924 C CA . ILE A 1 115 ? -2.693 -10.388 -0.049 1.00 98.44 115 ILE A CA 1
ATOM 925 C C . ILE A 1 115 ? -3.571 -9.129 0.019 1.00 98.44 115 ILE A C 1
ATOM 927 O O . ILE A 1 115 ? -3.514 -8.310 -0.892 1.00 98.44 115 ILE A O 1
ATOM 931 N N . ASN A 1 116 ? -4.319 -8.911 1.108 1.00 98.69 116 ASN A N 1
ATOM 932 C CA . ASN A 1 116 ? -5.094 -7.679 1.286 1.00 98.69 116 ASN A CA 1
ATOM 933 C C . ASN A 1 116 ? -4.190 -6.457 1.511 1.00 98.69 116 ASN A C 1
ATOM 935 O O . ASN A 1 116 ? -4.540 -5.378 1.038 1.00 98.69 116 ASN A O 1
ATOM 939 N N . LEU A 1 117 ? -3.037 -6.615 2.179 1.00 98.88 117 LEU A N 1
ATOM 940 C CA . LEU A 1 117 ? -2.038 -5.549 2.320 1.00 98.88 117 LEU A CA 1
ATOM 941 C C . LEU A 1 117 ? -1.504 -5.141 0.948 1.00 98.88 117 LEU A C 1
ATOM 943 O O . LEU A 1 117 ? -1.607 -3.975 0.588 1.00 98.88 117 LEU A O 1
ATOM 947 N N . PHE A 1 118 ? -1.020 -6.104 0.162 1.00 98.81 118 PHE A N 1
ATOM 948 C CA . PHE A 1 118 ? -0.508 -5.858 -1.184 1.00 98.81 118 PHE A CA 1
ATOM 949 C C . PHE A 1 118 ? -1.560 -5.236 -2.107 1.00 98.81 118 PHE A C 1
ATOM 951 O O . PHE A 1 118 ? -1.255 -4.275 -2.805 1.00 98.81 118 PHE A O 1
ATOM 958 N N . ILE A 1 119 ? -2.809 -5.716 -2.075 1.00 98.81 119 ILE A N 1
ATOM 959 C CA . ILE A 1 119 ? -3.915 -5.126 -2.844 1.00 98.81 119 ILE A CA 1
ATOM 960 C C . ILE A 1 119 ? -4.156 -3.658 -2.456 1.00 98.81 119 ILE A C 1
ATOM 962 O O . ILE A 1 119 ? -4.298 -2.803 -3.331 1.00 98.81 119 ILE A O 1
ATOM 966 N N . ALA A 1 120 ? -4.220 -3.356 -1.158 1.00 98.81 120 ALA A N 1
ATOM 967 C CA . ALA A 1 120 ? -4.486 -2.003 -0.682 1.00 98.81 120 ALA A CA 1
ATOM 968 C C . ALA A 1 120 ? -3.288 -1.058 -0.891 1.00 98.81 120 ALA A C 1
ATOM 970 O O . ALA A 1 120 ? -3.504 0.114 -1.184 1.00 98.81 120 ALA A O 1
ATOM 971 N N . LEU A 1 121 ? -2.054 -1.562 -0.806 1.00 98.75 121 LEU A N 1
ATOM 972 C CA . LEU A 1 121 ? -0.838 -0.798 -1.085 1.00 98.75 121 LEU A CA 1
ATOM 973 C C . LEU A 1 121 ? -0.694 -0.498 -2.582 1.00 98.75 121 LEU A C 1
ATOM 975 O O . LEU A 1 121 ? -0.390 0.635 -2.947 1.00 98.75 121 LEU A O 1
ATOM 979 N N . TYR A 1 122 ? -0.998 -1.465 -3.454 1.00 98.56 122 TYR A N 1
ATOM 980 C CA . TYR A 1 122 ? -1.064 -1.246 -4.903 1.00 98.56 122 TYR A CA 1
ATOM 981 C C . TYR A 1 122 ? -2.105 -0.170 -5.239 1.00 98.56 122 TYR A C 1
ATOM 983 O O . TYR A 1 122 ? -1.813 0.767 -5.974 1.00 98.56 122 TYR A O 1
ATOM 991 N N . LEU A 1 123 ? -3.290 -0.240 -4.619 1.00 98.56 123 LEU A N 1
ATOM 992 C CA . LEU A 1 123 ? -4.328 0.783 -4.766 1.00 98.56 123 LEU A CA 1
ATOM 993 C C . LEU A 1 123 ? -3.935 2.145 -4.163 1.00 98.56 123 LEU A C 1
ATOM 995 O O . LEU A 1 123 ? -4.507 3.153 -4.554 1.00 98.56 123 LEU A O 1
ATOM 999 N N . ALA A 1 124 ? -3.006 2.204 -3.204 1.00 98.44 124 ALA A N 1
ATOM 1000 C CA . ALA A 1 124 ? -2.485 3.475 -2.696 1.00 98.44 124 ALA A CA 1
ATOM 1001 C C . ALA A 1 124 ? -1.514 4.099 -3.711 1.00 98.44 124 ALA A C 1
ATOM 1003 O O . ALA A 1 124 ? -1.642 5.278 -4.026 1.00 98.44 124 ALA A O 1
ATOM 1004 N N . ASN A 1 125 ? -0.627 3.280 -4.290 1.00 97.44 125 ASN A N 1
ATOM 1005 C CA . ASN A 1 125 ? 0.269 3.682 -5.378 1.00 97.44 125 ASN A CA 1
ATOM 1006 C C . ASN A 1 125 ? -0.529 4.185 -6.598 1.00 97.44 125 ASN A C 1
ATOM 1008 O O . ASN A 1 125 ? -0.257 5.275 -7.084 1.00 97.44 125 ASN A O 1
ATOM 1012 N N . ASP A 1 126 ? -1.573 3.460 -7.025 1.00 96.12 126 ASP A N 1
ATOM 1013 C CA . ASP A 1 126 ? -2.484 3.856 -8.121 1.00 96.12 126 ASP A CA 1
ATOM 1014 C C . ASP A 1 126 ? -3.144 5.242 -7.949 1.00 96.12 126 ASP A C 1
ATOM 1016 O O . ASP A 1 126 ? -3.714 5.762 -8.907 1.00 96.12 126 ASP A O 1
ATOM 1020 N N . MET A 1 127 ? -3.154 5.807 -6.736 1.00 95.31 127 MET A N 1
ATOM 1021 C CA . MET A 1 127 ? -3.903 7.023 -6.391 1.00 95.31 127 MET A CA 1
ATOM 1022 C C . MET A 1 127 ? -3.018 8.221 -6.023 1.00 95.31 127 MET A C 1
ATOM 1024 O O . MET A 1 127 ? -3.541 9.334 -5.974 1.00 95.31 127 MET A O 1
ATOM 1028 N N . GLU A 1 128 ? -1.728 8.002 -5.749 1.00 93.69 128 GLU A N 1
ATOM 1029 C CA . GLU A 1 128 ? -0.780 9.035 -5.293 1.00 93.69 128 GLU A CA 1
ATOM 1030 C C . GLU A 1 128 ? 0.487 9.113 -6.177 1.00 93.69 128 GLU A C 1
ATOM 1032 O O . GLU A 1 128 ? 1.102 10.174 -6.251 1.00 93.69 128 GLU A O 1
ATOM 1037 N N . GLU A 1 129 ? 0.867 8.040 -6.890 1.00 90.81 129 GLU A N 1
ATOM 1038 C CA . GLU A 1 129 ? 2.097 7.989 -7.696 1.00 90.81 129 GLU A CA 1
ATOM 1039 C C . GLU A 1 129 ? 1.849 8.174 -9.203 1.00 90.81 129 GLU A C 1
ATOM 1041 O O . GLU A 1 129 ? 1.287 7.303 -9.866 1.00 90.81 129 GLU A O 1
ATOM 1046 N N . ASP A 1 130 ? 2.395 9.252 -9.779 1.00 87.12 130 ASP A N 1
ATOM 1047 C CA . ASP A 1 130 ? 2.436 9.474 -11.238 1.00 87.12 130 ASP A CA 1
ATOM 1048 C C . ASP A 1 130 ? 3.299 8.430 -11.988 1.00 87.12 130 ASP A C 1
ATOM 1050 O O . ASP A 1 130 ? 3.171 8.268 -13.202 1.00 87.12 130 ASP A O 1
ATOM 1054 N N . THR A 1 131 ? 4.235 7.752 -11.304 1.00 83.56 131 THR A N 1
ATOM 1055 C CA . THR A 1 131 ? 5.154 6.777 -11.929 1.00 83.56 131 THR A CA 1
ATOM 1056 C C . THR A 1 131 ? 4.691 5.350 -11.667 1.00 83.56 131 THR A C 1
ATOM 1058 O O . THR A 1 131 ? 5.034 4.748 -10.651 1.00 83.56 131 THR A O 1
ATOM 1061 N N . GLU A 1 132 ? 3.931 4.797 -12.610 1.00 81.12 132 GLU A N 1
ATOM 1062 C CA . GLU A 1 132 ? 3.216 3.536 -12.410 1.00 81.12 132 GLU A CA 1
ATOM 1063 C C . GLU A 1 132 ? 4.109 2.320 -12.131 1.00 81.12 132 GLU A C 1
ATOM 1065 O O . GLU A 1 132 ? 3.754 1.486 -11.304 1.00 81.12 132 GLU A O 1
ATOM 1070 N N . ASP A 1 133 ? 5.254 2.185 -12.795 1.00 85.75 133 ASP A N 1
ATOM 1071 C CA . ASP A 1 133 ? 5.916 0.883 -12.927 1.00 85.75 133 ASP A CA 1
ATOM 1072 C C . ASP A 1 133 ? 6.509 0.349 -11.615 1.00 85.75 133 ASP A C 1
ATOM 1074 O O . ASP A 1 133 ? 6.592 -0.864 -11.434 1.00 85.75 133 ASP A O 1
ATOM 1078 N N . TYR A 1 134 ? 6.888 1.220 -10.669 1.00 88.81 134 TYR A N 1
ATOM 1079 C CA . TYR A 1 134 ? 7.459 0.765 -9.395 1.00 88.81 134 TYR A CA 1
ATOM 1080 C C . TYR A 1 134 ? 6.471 -0.123 -8.626 1.00 88.81 134 TYR A C 1
ATOM 1082 O O . TYR A 1 134 ? 6.875 -1.121 -8.029 1.00 88.81 134 TYR A O 1
ATOM 1090 N N . LYS A 1 135 ? 5.161 0.165 -8.699 1.00 92.81 135 LYS A N 1
ATOM 1091 C CA . LYS A 1 135 ? 4.123 -0.628 -8.017 1.00 92.81 135 LYS A CA 1
ATOM 1092 C C . LYS A 1 135 ? 4.006 -2.057 -8.566 1.00 92.81 135 LYS A C 1
ATOM 1094 O O . LYS A 1 135 ? 3.422 -2.916 -7.907 1.00 92.81 135 LYS A O 1
ATOM 1099 N N . TYR A 1 136 ? 4.585 -2.353 -9.735 1.00 93.44 136 TYR A N 1
ATOM 1100 C CA . TYR A 1 136 ? 4.637 -3.712 -10.281 1.00 93.44 136 TYR A CA 1
ATOM 1101 C C . TYR A 1 136 ? 5.555 -4.636 -9.465 1.00 93.44 136 TYR A C 1
ATOM 1103 O O . TYR A 1 136 ? 5.339 -5.849 -9.485 1.00 93.44 136 TYR A O 1
ATOM 1111 N N . GLU A 1 137 ? 6.484 -4.098 -8.658 1.00 93.81 137 GLU A N 1
ATOM 1112 C CA . GLU A 1 137 ? 7.238 -4.876 -7.656 1.00 93.81 137 GLU A CA 1
ATOM 1113 C C . GLU A 1 137 ? 6.331 -5.514 -6.597 1.00 93.81 137 GLU A C 1
ATOM 1115 O O . GLU A 1 137 ? 6.747 -6.439 -5.917 1.00 93.81 137 GLU A O 1
ATOM 1120 N N . ILE A 1 138 ? 5.063 -5.119 -6.471 1.00 96.81 138 ILE A N 1
ATOM 1121 C CA . ILE A 1 138 ? 4.112 -5.818 -5.596 1.00 96.81 138 ILE A CA 1
ATOM 1122 C C . ILE A 1 138 ? 3.733 -7.202 -6.166 1.00 96.81 138 ILE A C 1
ATOM 1124 O O . ILE A 1 138 ? 3.434 -8.123 -5.401 1.00 96.81 138 ILE A O 1
ATOM 1128 N N . PHE A 1 139 ? 3.753 -7.398 -7.493 1.00 96.56 139 PHE A N 1
ATOM 1129 C CA . PHE A 1 139 ? 3.235 -8.626 -8.108 1.00 96.56 139 PHE A CA 1
ATOM 1130 C C . PHE A 1 139 ? 4.019 -9.903 -7.740 1.00 96.56 139 PHE A C 1
ATOM 1132 O O . PHE A 1 139 ? 3.360 -10.868 -7.341 1.00 96.56 139 PHE A O 1
ATOM 1139 N N . PRO A 1 140 ? 5.369 -9.967 -7.808 1.00 95.94 140 PRO A N 1
ATOM 1140 C CA . PRO A 1 140 ? 6.101 -11.187 -7.453 1.00 95.94 140 PRO A CA 1
ATOM 1141 C C . PRO A 1 140 ? 5.932 -11.573 -5.977 1.00 95.94 140 PRO A C 1
ATOM 1143 O O . PRO A 1 140 ? 5.848 -12.753 -5.651 1.00 95.94 140 PRO A O 1
ATOM 1146 N N . TRP A 1 141 ? 5.818 -10.590 -5.082 1.00 96.75 141 TRP A N 1
ATOM 1147 C CA . TRP A 1 141 ? 5.677 -10.816 -3.639 1.00 96.75 141 TRP A CA 1
ATOM 1148 C C . TRP A 1 141 ? 4.261 -11.239 -3.243 1.00 96.75 141 TRP A C 1
ATOM 1150 O O . TRP A 1 141 ? 4.081 -12.066 -2.348 1.00 96.75 141 TRP A O 1
ATOM 1160 N N . ALA A 1 142 ? 3.246 -10.716 -3.935 1.00 97.69 142 ALA A N 1
ATOM 1161 C CA . ALA A 1 142 ? 1.852 -11.077 -3.708 1.00 97.69 142 ALA A CA 1
ATOM 1162 C C . ALA A 1 142 ? 1.441 -12.415 -4.355 1.00 97.69 142 ALA A C 1
ATOM 1164 O O . ALA A 1 142 ? 0.467 -13.023 -3.906 1.00 97.69 142 ALA A O 1
ATOM 1165 N N . LEU A 1 143 ? 2.131 -12.850 -5.421 1.00 96.75 143 LEU A N 1
ATOM 1166 C CA . LEU A 1 143 ? 1.678 -13.934 -6.313 1.00 96.75 143 LEU A CA 1
ATOM 1167 C C . LEU A 1 143 ? 2.729 -15.032 -6.588 1.00 96.75 143 LEU A C 1
ATOM 1169 O O . LEU A 1 143 ? 2.383 -16.055 -7.185 1.00 96.75 143 LEU A O 1
ATOM 1173 N N . GLY A 1 144 ? 3.985 -14.848 -6.169 1.00 94.56 144 GLY A N 1
ATOM 1174 C CA . GLY A 1 144 ? 5.101 -15.761 -6.441 1.00 94.56 144 GLY A CA 1
ATOM 1175 C C . GLY A 1 144 ? 5.523 -15.801 -7.916 1.00 94.56 144 GLY A C 1
ATOM 1176 O O . GLY A 1 144 ? 5.077 -15.000 -8.735 1.00 94.56 144 GLY A O 1
ATOM 1177 N N . ASP A 1 145 ? 6.356 -16.775 -8.282 1.00 91.00 145 ASP A N 1
ATOM 1178 C CA . ASP A 1 145 ? 7.006 -16.897 -9.603 1.00 91.00 145 ASP A CA 1
ATOM 1179 C C . ASP A 1 145 ? 6.035 -16.837 -10.801 1.00 91.00 145 ASP A C 1
ATOM 1181 O O . ASP A 1 145 ? 6.385 -16.386 -11.890 1.00 91.00 145 ASP A O 1
ATOM 1185 N N . ASN A 1 146 ? 4.785 -17.273 -10.611 1.00 92.88 146 ASN A N 1
ATOM 1186 C CA . ASN A 1 146 ? 3.748 -17.261 -11.646 1.00 92.88 146 ASN A CA 1
ATOM 1187 C C . ASN A 1 146 ? 2.995 -15.918 -11.763 1.00 92.88 146 ASN A C 1
ATOM 1189 O O . ASN A 1 146 ? 1.986 -15.851 -12.470 1.00 92.88 146 ASN A O 1
ATOM 1193 N N . TRP A 1 147 ? 3.466 -14.841 -11.122 1.00 94.62 147 TRP A N 1
ATOM 1194 C CA . TRP A 1 147 ? 2.808 -13.528 -11.101 1.00 94.62 147 TRP A CA 1
ATOM 1195 C C . TRP A 1 147 ? 2.424 -12.999 -12.491 1.00 94.62 147 TRP A C 1
ATOM 1197 O O . TRP A 1 147 ? 1.303 -12.515 -12.648 1.00 94.62 147 TRP A O 1
ATOM 1207 N N . ARG A 1 148 ? 3.268 -13.191 -13.523 1.00 92.56 148 ARG A N 1
ATOM 1208 C CA . ARG A 1 148 ? 2.979 -12.790 -14.922 1.00 92.56 148 ARG A CA 1
ATOM 1209 C C . ARG A 1 148 ? 1.684 -13.408 -15.488 1.00 92.56 148 ARG A C 1
ATOM 1211 O O . ARG A 1 148 ? 1.129 -12.882 -16.443 1.00 92.56 148 ARG A O 1
ATOM 1218 N N . LYS A 1 149 ? 1.176 -14.502 -14.903 1.00 94.00 149 LYS A N 1
ATOM 1219 C CA . LYS A 1 149 ? -0.104 -15.153 -15.265 1.00 94.00 149 LYS A CA 1
ATOM 1220 C C . LYS A 1 149 ? -1.247 -14.838 -14.291 1.00 94.00 149 LYS A C 1
ATOM 1222 O O . LYS A 1 149 ? -2.405 -15.083 -14.614 1.00 94.00 149 LYS A O 1
ATOM 1227 N N . LEU A 1 150 ? -0.930 -14.333 -13.097 1.00 95.94 150 LEU A N 1
ATOM 1228 C CA . LEU A 1 150 ? -1.873 -14.133 -11.990 1.00 95.94 150 LEU A CA 1
ATOM 1229 C C . LEU A 1 150 ? -2.232 -12.655 -11.756 1.00 95.94 150 LEU A C 1
ATOM 1231 O O . LEU A 1 150 ? -3.280 -12.374 -11.169 1.00 95.94 150 LEU A O 1
ATOM 1235 N N . PHE A 1 151 ? -1.431 -11.701 -12.246 1.00 95.69 151 PHE A N 1
ATOM 1236 C CA . PHE A 1 151 ? -1.703 -10.268 -12.082 1.00 95.69 151 PHE A CA 1
ATOM 1237 C C . PHE A 1 151 ? -3.096 -9.817 -12.585 1.00 95.69 151 PHE A C 1
ATOM 1239 O O . PHE A 1 151 ? -3.715 -9.007 -11.894 1.00 95.69 151 PHE A O 1
ATOM 1246 N N . PRO A 1 152 ? -3.701 -10.376 -13.662 1.00 97.19 152 PRO A N 1
ATOM 1247 C CA . PRO A 1 152 ? -5.050 -9.977 -14.079 1.00 97.19 152 PRO A CA 1
ATOM 1248 C C . PRO A 1 152 ? -6.139 -10.404 -13.082 1.00 97.19 152 PRO A C 1
ATOM 1250 O O . PRO A 1 152 ? -7.233 -9.839 -13.071 1.00 97.19 152 PRO A O 1
ATOM 1253 N N . GLN A 1 153 ? -5.865 -11.402 -12.233 1.00 98.00 153 GLN A N 1
ATOM 1254 C CA . GLN A 1 153 ? -6.731 -11.763 -11.110 1.00 98.00 153 GLN A CA 1
ATOM 1255 C C . GLN A 1 153 ? -6.475 -10.854 -9.900 1.00 98.00 153 GLN A C 1
ATOM 1257 O O . GLN A 1 153 ? -7.431 -10.459 -9.236 1.00 98.00 153 GLN A O 1
ATOM 1262 N N . PHE A 1 154 ? -5.221 -10.467 -9.642 1.00 98.38 154 PHE A N 1
ATOM 1263 C CA . PHE A 1 154 ? -4.877 -9.488 -8.605 1.00 98.38 154 PHE A CA 1
ATOM 1264 C C . PHE A 1 154 ? -5.555 -8.133 -8.845 1.00 98.38 154 PHE A C 1
ATOM 1266 O O . PHE A 1 154 ? -6.199 -7.615 -7.935 1.00 98.38 154 PHE A O 1
ATOM 1273 N N . LEU A 1 155 ? -5.515 -7.605 -10.074 1.00 98.31 155 LEU A N 1
ATOM 1274 C CA . LEU A 1 155 ? -6.192 -6.351 -10.426 1.00 98.31 155 LEU A CA 1
ATOM 1275 C C . LEU A 1 155 ? -7.717 -6.448 -10.222 1.00 98.31 155 LEU A C 1
ATOM 1277 O O . LEU A 1 155 ? -8.314 -5.569 -9.611 1.00 98.31 155 LEU A O 1
ATOM 1281 N N . LYS A 1 156 ? -8.348 -7.580 -10.566 1.00 98.56 156 LYS A N 1
ATOM 1282 C CA . LYS A 1 156 ? -9.773 -7.817 -10.252 1.00 98.56 156 LYS A CA 1
ATOM 1283 C C . LYS A 1 156 ? -10.060 -7.858 -8.744 1.00 98.56 156 LYS A C 1
ATOM 1285 O O . LYS A 1 156 ? -11.132 -7.433 -8.312 1.00 98.56 156 LYS A O 1
ATOM 1290 N N . MET A 1 157 ? -9.122 -8.342 -7.924 1.00 98.56 157 MET A N 1
ATOM 1291 C CA . MET A 1 157 ? -9.239 -8.272 -6.460 1.00 98.56 157 MET A CA 1
ATOM 1292 C C . MET A 1 157 ? -9.050 -6.839 -5.934 1.00 98.56 157 MET A C 1
ATOM 1294 O O . MET A 1 157 ? -9.779 -6.445 -5.023 1.00 98.56 157 MET A O 1
ATOM 1298 N N . ARG A 1 158 ? -8.156 -6.039 -6.537 1.00 98.6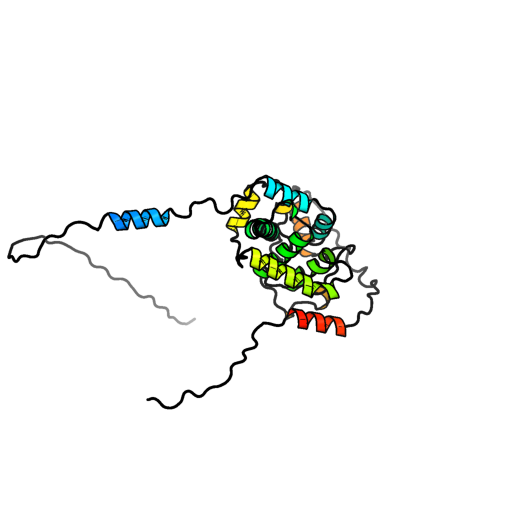2 158 ARG A N 1
ATOM 1299 C CA . ARG A 1 158 ? -8.008 -4.595 -6.278 1.00 98.62 158 ARG A CA 1
ATOM 1300 C C . ARG A 1 158 ? -9.294 -3.833 -6.565 1.00 98.62 158 ARG A C 1
ATOM 1302 O O . ARG A 1 158 ? -9.765 -3.099 -5.699 1.00 98.62 158 ARG A O 1
ATOM 1309 N N . ASP A 1 159 ? -9.910 -4.060 -7.716 1.00 98.56 159 ASP A N 1
ATOM 1310 C CA . ASP A 1 159 ? -11.143 -3.369 -8.102 1.00 98.56 159 ASP A CA 1
ATOM 1311 C C . ASP A 1 159 ? -12.302 -3.749 -7.162 1.00 98.56 159 ASP A C 1
ATOM 1313 O O . ASP A 1 159 ? -13.060 -2.891 -6.703 1.00 98.56 159 ASP A O 1
ATOM 1317 N N . GLY A 1 160 ? -12.377 -5.025 -6.760 1.00 98.62 160 GLY A N 1
ATOM 1318 C CA . GLY A 1 160 ? -13.293 -5.493 -5.715 1.00 98.62 160 GLY A CA 1
ATOM 1319 C C . GLY A 1 160 ? -13.030 -4.871 -4.334 1.00 98.62 160 GLY A C 1
ATOM 1320 O O . GLY A 1 160 ? -13.976 -4.559 -3.605 1.00 98.62 160 GLY A O 1
ATOM 1321 N N . PHE A 1 161 ? -11.767 -4.637 -3.967 1.00 98.56 161 PHE A N 1
ATOM 1322 C CA . PHE A 1 161 ? -11.389 -3.932 -2.738 1.00 98.56 161 PHE A CA 1
ATOM 1323 C C . PHE A 1 161 ? -11.810 -2.455 -2.799 1.00 98.56 161 PHE A C 1
ATOM 1325 O O . PHE A 1 161 ? -12.431 -1.937 -1.866 1.00 98.56 161 PHE A O 1
ATOM 1332 N N . TRP A 1 162 ? -11.542 -1.777 -3.915 1.00 98.62 162 TRP A N 1
ATOM 1333 C CA . TRP A 1 162 ? -11.939 -0.388 -4.143 1.00 98.62 162 TRP A CA 1
ATOM 1334 C C . TRP A 1 162 ? -13.469 -0.224 -4.094 1.00 98.62 162 TRP A C 1
ATOM 1336 O O . TRP A 1 162 ? -13.981 0.698 -3.447 1.00 98.62 162 TRP A O 1
ATOM 1346 N N . ALA A 1 163 ? -14.211 -1.190 -4.645 1.00 98.50 163 ALA A N 1
ATOM 1347 C CA . ALA A 1 163 ? -15.664 -1.273 -4.529 1.00 98.50 163 ALA A CA 1
ATOM 1348 C C . ALA A 1 163 ? -16.146 -1.483 -3.075 1.00 98.50 163 ALA A C 1
ATOM 1350 O O . ALA A 1 163 ? -17.100 -0.815 -2.664 1.00 98.50 163 ALA A O 1
ATOM 1351 N N . LYS A 1 164 ? -15.473 -2.310 -2.247 1.00 97.94 164 LYS A N 1
ATOM 1352 C CA . LYS A 1 164 ? -15.765 -2.406 -0.792 1.00 97.94 164 LYS A CA 1
ATOM 1353 C C . LYS A 1 164 ? -15.646 -1.040 -0.101 1.00 97.94 164 LYS A C 1
ATOM 1355 O O . LYS A 1 164 ? -16.486 -0.701 0.730 1.00 97.94 164 LYS A O 1
ATOM 1360 N N . MET A 1 165 ? -14.661 -0.221 -0.485 1.00 97.69 165 MET A N 1
ATOM 1361 C CA . MET A 1 165 ? -14.496 1.158 0.009 1.00 97.69 165 MET A CA 1
ATOM 1362 C C . MET A 1 165 ? -15.520 2.162 -0.555 1.00 97.69 165 MET A C 1
ATOM 1364 O O . MET A 1 165 ? -15.436 3.358 -0.260 1.00 97.69 165 MET A O 1
ATOM 1368 N N . LYS A 1 166 ? -16.482 1.714 -1.376 1.00 97.25 166 LYS A N 1
ATOM 1369 C CA . LYS A 1 166 ? -17.418 2.561 -2.138 1.00 97.25 166 LYS A CA 1
ATOM 1370 C C . LYS A 1 166 ? -16.680 3.580 -3.016 1.00 97.25 166 LYS A C 1
ATOM 1372 O O . LYS A 1 166 ? -17.063 4.745 -3.071 1.00 97.25 166 LYS A O 1
ATOM 1377 N N . TYR A 1 167 ? -15.578 3.140 -3.625 1.00 97.75 167 TYR A N 1
ATOM 1378 C CA . TYR A 1 167 ? -14.664 3.919 -4.468 1.00 97.75 167 TYR A CA 1
ATOM 1379 C C . TYR A 1 167 ? -13.954 5.096 -3.769 1.00 97.75 167 TYR A C 1
ATOM 1381 O O . TYR A 1 167 ? -13.241 5.877 -4.398 1.00 97.75 167 TYR A O 1
ATOM 1389 N N . ARG A 1 168 ? -14.071 5.217 -2.438 1.00 96.75 168 ARG A N 1
ATOM 1390 C CA . ARG A 1 168 ? -13.432 6.281 -1.645 1.00 96.75 168 ARG A CA 1
ATOM 1391 C C . ARG A 1 168 ? -11.955 5.969 -1.392 1.00 96.75 168 ARG A C 1
ATOM 1393 O O . ARG A 1 168 ? -11.583 5.637 -0.267 1.00 96.75 168 ARG A O 1
ATOM 1400 N N . ALA A 1 169 ? -11.123 6.095 -2.422 1.00 96.56 169 ALA A N 1
ATOM 1401 C CA . ALA A 1 169 ? -9.676 5.906 -2.315 1.00 96.56 169 ALA A CA 1
ATOM 1402 C C . ALA A 1 169 ? -8.924 7.168 -1.847 1.00 96.56 169 ALA A C 1
ATOM 1404 O O . ALA A 1 169 ? -8.038 7.045 -1.014 1.00 96.56 169 ALA A O 1
ATOM 1405 N N . PHE A 1 170 ? -9.316 8.384 -2.249 1.00 96.31 170 PHE A N 1
ATOM 1406 C CA . PHE A 1 170 ? -8.624 9.614 -1.819 1.00 96.31 170 PHE A CA 1
ATOM 1407 C C . PHE A 1 170 ? -8.462 9.721 -0.286 1.00 96.31 170 PHE A C 1
ATOM 1409 O O . PHE A 1 170 ? -9.449 9.694 0.467 1.00 96.31 170 PHE A O 1
ATOM 1416 N N . VAL A 1 171 ? -7.225 9.860 0.194 1.00 95.94 171 VAL A N 1
ATOM 1417 C CA . VAL A 1 171 ? -6.887 10.127 1.599 1.00 95.94 171 VAL A CA 1
ATOM 1418 C C . VAL A 1 171 ? -6.142 11.452 1.640 1.00 95.94 171 VAL A C 1
ATOM 1420 O O . VAL A 1 171 ? -5.161 11.625 0.936 1.00 95.94 171 VAL A O 1
ATOM 1423 N N . SER A 1 172 ? -6.592 12.409 2.450 1.00 96.38 172 SER A N 1
ATOM 1424 C CA . SER A 1 172 ? -5.821 13.640 2.619 1.00 96.38 172 SER A CA 1
ATOM 1425 C C . SER A 1 172 ? -4.594 13.376 3.492 1.00 96.38 172 SER A C 1
ATOM 1427 O O . SER A 1 172 ? -4.696 12.658 4.486 1.00 96.38 172 SER A O 1
ATOM 1429 N N . ARG A 1 173 ? -3.468 14.035 3.195 1.00 95.88 173 ARG A N 1
ATOM 1430 C CA . ARG A 1 173 ? -2.240 14.016 4.013 1.00 95.88 173 ARG A CA 1
ATOM 1431 C C . ARG A 1 173 ? -2.514 14.109 5.524 1.00 95.88 173 ARG A C 1
ATOM 1433 O O . ARG A 1 173 ? -2.044 13.273 6.289 1.00 95.88 173 ARG A O 1
ATOM 1440 N N . ARG A 1 174 ? -3.369 15.055 5.939 1.00 96.06 174 ARG A N 1
ATOM 1441 C CA . ARG A 1 174 ? -3.815 15.224 7.336 1.00 96.06 174 ARG A CA 1
ATOM 1442 C C . ARG A 1 174 ? -4.439 13.956 7.935 1.00 96.06 174 ARG A C 1
ATOM 1444 O O . ARG A 1 174 ? -4.241 13.670 9.107 1.00 96.06 174 ARG A O 1
ATOM 1451 N N . CYS A 1 175 ? -5.209 13.205 7.153 1.00 94.75 175 CYS A N 1
ATOM 1452 C CA . CYS A 1 175 ? -5.828 11.959 7.597 1.00 94.75 175 CYS A CA 1
ATOM 1453 C C . CYS A 1 175 ? -4.789 10.845 7.816 1.00 94.75 175 CYS A C 1
ATOM 1455 O O . CYS A 1 175 ? -5.006 9.990 8.670 1.00 94.75 175 CYS A O 1
ATOM 1457 N N . CYS A 1 176 ? -3.667 10.859 7.087 1.00 96.94 176 CYS A N 1
ATOM 1458 C CA . CYS A 1 176 ? -2.523 9.980 7.345 1.00 96.94 176 CYS A CA 1
ATOM 1459 C C . CYS A 1 176 ? -1.734 10.441 8.582 1.00 96.94 176 CYS A C 1
ATOM 1461 O O . CYS A 1 176 ? -1.390 9.623 9.429 1.00 96.94 176 CYS A O 1
ATOM 1463 N N . GLU A 1 177 ? -1.520 11.749 8.750 1.00 96.12 177 GLU A N 1
ATOM 1464 C CA . GLU A 1 177 ? -0.906 12.329 9.957 1.00 96.12 177 GLU A CA 1
ATOM 1465 C C . GLU A 1 177 ? -1.725 11.988 11.226 1.00 96.12 177 GLU A C 1
ATOM 1467 O O . GLU A 1 177 ? -1.160 11.555 12.227 1.00 96.12 177 GLU A O 1
ATOM 1472 N N . GLU A 1 178 ? -3.061 12.053 11.171 1.00 94.56 178 GLU A N 1
ATOM 1473 C CA . GLU A 1 178 ? -3.971 11.648 12.263 1.00 94.56 178 GLU A CA 1
ATOM 1474 C C . GLU A 1 178 ? -3.989 10.127 12.560 1.00 94.56 178 GLU A C 1
ATOM 1476 O O . GLU A 1 178 ? -4.475 9.726 13.625 1.00 94.56 178 GLU A O 1
ATOM 1481 N N . ILE A 1 179 ? -3.446 9.287 11.664 1.00 94.88 179 ILE A N 1
ATOM 1482 C CA . ILE A 1 179 ? -3.153 7.861 11.913 1.00 94.88 179 ILE A CA 1
ATOM 1483 C C . ILE A 1 179 ? -1.779 7.710 12.568 1.00 94.88 179 ILE A C 1
ATOM 1485 O O . ILE A 1 179 ? -1.676 7.080 13.618 1.00 94.88 179 ILE A O 1
ATOM 1489 N N . MET A 1 180 ? -0.733 8.306 11.986 1.00 96.12 180 MET A N 1
ATOM 1490 C CA . MET A 1 180 ? 0.643 8.190 12.488 1.00 96.12 180 MET A CA 1
ATOM 1491 C C . MET A 1 180 ? 0.765 8.706 13.932 1.00 96.12 180 MET A C 1
ATOM 1493 O O . MET A 1 180 ? 1.381 8.062 14.777 1.00 96.12 180 MET A O 1
ATOM 1497 N N . LEU A 1 181 ? 0.059 9.794 14.263 1.00 95.00 181 LEU A N 1
ATOM 1498 C CA . LEU A 1 181 ? -0.028 10.357 15.618 1.00 95.00 181 LEU A CA 1
ATOM 1499 C C . LEU A 1 181 ? -0.705 9.442 16.665 1.00 95.00 181 LEU A C 1
ATOM 1501 O O . LEU A 1 181 ? -0.734 9.804 17.841 1.00 95.00 181 LEU A O 1
ATOM 1505 N N . ARG A 1 182 ? -1.266 8.282 16.288 1.00 92.00 182 ARG A N 1
ATOM 1506 C CA . ARG A 1 182 ? -1.838 7.308 17.243 1.00 92.00 182 ARG A CA 1
ATOM 1507 C C . ARG A 1 182 ? -0.791 6.437 17.918 1.00 92.00 182 ARG A C 1
ATOM 1509 O O . ARG A 1 182 ? -0.994 6.056 19.063 1.00 92.00 182 ARG A O 1
ATOM 1516 N N . GLU A 1 183 ? 0.279 6.117 17.202 1.00 94.19 183 GLU A N 1
ATOM 1517 C CA . GLU A 1 183 ? 1.437 5.383 17.714 1.00 94.19 183 GLU A CA 1
ATOM 1518 C C . GLU A 1 183 ? 2.678 5.888 16.963 1.00 94.19 183 GLU A C 1
ATOM 1520 O O . GLU A 1 183 ? 3.128 5.242 16.014 1.00 94.19 183 GLU A O 1
ATOM 1525 N N . PRO A 1 184 ? 3.185 7.088 17.308 1.00 95.94 184 PRO A N 1
ATOM 1526 C CA . PRO A 1 184 ? 4.262 7.741 16.563 1.00 95.94 184 PRO A CA 1
ATOM 1527 C C . PRO A 1 184 ? 5.604 7.005 16.691 1.00 95.94 184 PRO A C 1
ATOM 1529 O O . PRO A 1 184 ? 6.510 7.260 15.907 1.00 95.94 184 PRO A O 1
ATOM 1532 N N . SER A 1 185 ? 5.720 6.081 17.649 1.00 96.38 185 SER A N 1
ATOM 1533 C CA . SER A 1 185 ? 6.901 5.250 17.905 1.00 96.38 185 SER A CA 1
ATOM 1534 C C . SER A 1 185 ? 7.097 4.121 16.882 1.00 96.38 185 SER A C 1
ATOM 1536 O O . SER A 1 185 ? 8.131 3.458 16.906 1.00 96.38 185 SER A O 1
ATOM 1538 N N . HIS A 1 186 ? 6.104 3.840 16.030 1.00 97.50 186 HIS A N 1
ATOM 1539 C CA . HIS A 1 186 ? 6.149 2.698 15.118 1.00 97.50 186 HIS A CA 1
ATOM 1540 C C . HIS A 1 186 ? 7.108 2.942 13.939 1.00 97.50 186 HIS A C 1
ATOM 1542 O O . HIS A 1 186 ? 6.949 3.906 13.190 1.00 97.50 186 HIS A O 1
ATOM 1548 N N . TRP A 1 187 ? 8.056 2.024 13.722 1.00 97.62 187 TRP A N 1
ATOM 1549 C CA . TRP A 1 187 ? 9.147 2.141 12.737 1.00 97.62 187 TRP A CA 1
ATOM 1550 C C . TRP A 1 187 ? 8.684 2.441 11.302 1.00 97.62 187 TRP A C 1
ATOM 1552 O O . TRP A 1 187 ? 9.370 3.141 10.561 1.00 97.62 187 TRP A O 1
ATOM 1562 N N . ALA A 1 188 ? 7.497 1.968 10.908 1.00 97.56 188 ALA A N 1
ATOM 1563 C CA . ALA A 1 188 ? 6.923 2.252 9.589 1.00 97.56 188 ALA A CA 1
ATOM 1564 C C . ALA A 1 188 ? 6.739 3.760 9.309 1.00 97.56 188 ALA A C 1
ATOM 1566 O O . ALA A 1 188 ? 6.687 4.162 8.150 1.00 97.56 188 ALA A O 1
ATOM 1567 N N . TRP A 1 189 ? 6.676 4.605 10.345 1.00 97.56 189 TRP A N 1
ATOM 1568 C CA . TRP A 1 189 ? 6.582 6.061 10.210 1.00 97.56 189 TRP A CA 1
ATOM 1569 C C . TRP A 1 189 ? 7.936 6.755 10.002 1.00 97.56 189 TRP A C 1
ATOM 1571 O O . TRP A 1 189 ? 7.961 7.921 9.615 1.00 97.56 189 TRP A O 1
ATOM 1581 N N . SER A 1 190 ? 9.049 6.040 10.188 1.00 96.62 190 SER A N 1
ATOM 1582 C CA . SER A 1 190 ? 10.405 6.490 9.836 1.00 96.62 190 SER A CA 1
ATOM 1583 C C . SER A 1 190 ? 10.733 6.297 8.347 1.00 96.62 190 SER A C 1
ATOM 1585 O O . SER A 1 190 ? 11.801 6.699 7.899 1.00 96.62 190 SER A O 1
ATOM 1587 N N . ARG A 1 191 ? 9.821 5.702 7.563 1.00 96.56 191 ARG A N 1
ATOM 1588 C CA . ARG A 1 191 ? 9.953 5.511 6.108 1.00 96.56 191 ARG A CA 1
ATOM 1589 C C . ARG A 1 191 ? 9.627 6.815 5.372 1.00 96.56 191 ARG A C 1
ATOM 1591 O O . ARG A 1 191 ? 8.547 6.980 4.806 1.00 96.56 191 ARG A O 1
ATOM 1598 N N . GLU A 1 192 ? 10.533 7.782 5.483 1.00 93.81 192 GLU A N 1
ATOM 1599 C CA . GLU A 1 192 ? 10.458 9.117 4.878 1.00 93.81 192 GLU A CA 1
ATOM 1600 C C . GLU A 1 192 ? 11.143 9.107 3.502 1.00 93.81 192 GLU A C 1
ATOM 1602 O O . GLU A 1 192 ? 12.359 8.957 3.414 1.00 93.81 192 GLU A O 1
ATOM 1607 N N . ARG A 1 193 ? 10.377 9.252 2.413 1.00 92.44 193 ARG A N 1
ATOM 1608 C CA . ARG A 1 193 ? 10.931 9.291 1.050 1.00 92.44 193 ARG A CA 1
ATOM 1609 C C . ARG A 1 193 ? 11.830 10.521 0.863 1.00 92.44 193 ARG A C 1
ATOM 1611 O O . ARG A 1 193 ? 11.400 11.647 1.115 1.00 92.44 193 ARG A O 1
ATOM 1618 N N . ALA A 1 194 ? 13.050 10.311 0.366 1.00 90.00 194 ALA A N 1
ATOM 1619 C CA . ALA A 1 194 ? 14.003 11.388 0.092 1.00 90.00 194 ALA A CA 1
ATOM 1620 C C . ALA A 1 194 ? 13.460 12.395 -0.943 1.00 90.00 194 ALA A C 1
ATOM 1622 O O . ALA A 1 194 ? 12.777 12.026 -1.903 1.00 90.00 194 ALA A O 1
ATOM 1623 N N . MET A 1 195 ? 13.792 13.684 -0.790 1.00 87.50 195 MET A N 1
ATOM 1624 C CA . MET A 1 195 ? 13.260 14.749 -1.660 1.00 87.50 195 MET A CA 1
ATOM 1625 C C . MET A 1 195 ? 13.619 14.557 -3.138 1.00 87.50 195 MET A C 1
ATOM 1627 O O . MET A 1 195 ? 12.826 14.906 -4.009 1.00 87.50 195 MET A O 1
ATOM 1631 N N . HIS A 1 196 ? 14.773 13.955 -3.433 1.00 85.38 196 HIS A N 1
ATOM 1632 C CA . HIS A 1 196 ? 15.216 13.658 -4.796 1.00 85.38 196 HIS A CA 1
ATOM 1633 C C . HIS A 1 196 ? 14.454 12.471 -5.447 1.00 85.38 196 HIS A C 1
ATOM 1635 O O . HIS A 1 196 ? 14.772 12.053 -6.561 1.00 85.38 196 HIS A O 1
ATOM 1641 N N . HIS A 1 197 ? 13.435 11.921 -4.772 1.00 85.88 197 HIS A N 1
ATOM 1642 C CA . HIS A 1 197 ? 12.439 10.977 -5.308 1.00 85.88 197 HIS A CA 1
ATOM 1643 C C . HIS A 1 197 ? 11.015 11.554 -5.349 1.00 85.88 197 HIS A C 1
ATOM 1645 O O . HIS A 1 197 ? 10.064 10.829 -5.637 1.00 85.88 197 HIS A O 1
ATOM 1651 N N . SER A 1 198 ? 10.863 12.851 -5.078 1.00 78.62 198 SER A N 1
ATOM 1652 C CA . SER A 1 198 ? 9.584 13.557 -5.126 1.00 78.62 198 SER A CA 1
ATOM 1653 C C . SER A 1 198 ? 9.485 14.413 -6.390 1.00 78.62 198 SER A C 1
ATOM 1655 O O . SER A 1 198 ? 10.314 15.295 -6.614 1.00 78.62 198 SER A O 1
ATOM 1657 N N . GLY A 1 199 ? 8.438 14.200 -7.191 1.00 74.00 199 GLY A N 1
ATOM 1658 C CA . GLY A 1 199 ? 8.116 15.015 -8.368 1.00 74.00 199 GLY A CA 1
ATOM 1659 C C . GLY A 1 199 ? 7.981 14.222 -9.671 1.00 74.00 199 GLY A C 1
ATOM 1660 O O . GLY A 1 199 ? 8.336 13.050 -9.755 1.00 74.00 199 GLY A O 1
ATOM 1661 N N . ALA A 1 200 ? 7.457 14.883 -10.705 1.00 68.81 200 ALA A N 1
ATOM 1662 C CA . ALA A 1 200 ? 7.112 14.247 -11.975 1.00 68.81 200 ALA A CA 1
ATOM 1663 C C . ALA A 1 200 ? 8.347 13.931 -12.843 1.00 68.81 200 ALA A C 1
ATOM 1665 O O . ALA A 1 200 ? 8.940 14.824 -13.462 1.00 68.81 200 ALA A O 1
ATOM 1666 N N . LEU A 1 201 ? 8.698 12.646 -12.941 1.00 67.94 201 LEU A N 1
ATOM 1667 C CA . LEU A 1 201 ? 9.677 12.141 -13.904 1.00 67.94 201 LEU A CA 1
ATOM 1668 C C . LEU A 1 201 ? 9.077 12.130 -15.322 1.00 67.94 201 LEU A C 1
ATOM 1670 O O . LEU A 1 201 ? 7.916 11.783 -15.523 1.00 67.94 201 LEU A O 1
ATOM 1674 N N . ARG A 1 202 ? 9.870 12.499 -16.334 1.00 68.88 202 ARG A N 1
ATOM 1675 C CA . ARG A 1 202 ? 9.448 12.458 -17.745 1.00 68.88 202 ARG A CA 1
ATOM 1676 C C . ARG A 1 202 ? 9.861 11.131 -18.376 1.00 68.88 202 ARG A C 1
ATOM 1678 O O . ARG A 1 202 ? 11.014 10.732 -18.252 1.00 68.88 202 ARG A O 1
ATOM 1685 N N . SER A 1 203 ? 8.939 10.482 -19.086 1.00 63.41 203 SER A N 1
ATOM 1686 C CA . SER A 1 203 ? 9.103 9.115 -19.609 1.00 63.41 203 SER A CA 1
ATOM 1687 C C . SER A 1 203 ? 10.339 8.907 -20.493 1.00 63.41 203 SER A C 1
ATOM 1689 O O . SER A 1 203 ? 10.982 7.872 -20.388 1.00 63.41 203 SER A O 1
ATOM 1691 N N . TYR A 1 204 ? 10.737 9.898 -21.298 1.00 65.00 204 TYR A N 1
ATOM 1692 C CA . TYR A 1 204 ? 11.944 9.814 -22.138 1.00 65.00 204 TYR A CA 1
ATOM 1693 C C . TYR A 1 204 ? 13.272 9.796 -21.353 1.00 65.00 204 TYR A C 1
ATOM 1695 O O . TYR A 1 204 ? 14.321 9.569 -21.947 1.00 65.00 204 TYR A O 1
ATOM 1703 N N . SER A 1 205 ? 13.249 10.069 -20.043 1.00 59.66 205 SER A N 1
ATOM 1704 C CA . SER A 1 205 ? 14.412 9.955 -19.151 1.00 59.66 205 SER A CA 1
ATOM 1705 C C . SER A 1 205 ? 14.495 8.591 -18.456 1.00 59.66 205 SER A C 1
ATOM 1707 O O . SER A 1 205 ? 15.336 8.413 -17.577 1.00 59.66 205 SER A O 1
ATOM 1709 N N . LYS A 1 206 ? 13.603 7.651 -18.791 1.00 61.19 206 LYS A N 1
ATOM 1710 C CA . LYS A 1 206 ? 13.526 6.328 -18.176 1.00 61.19 206 LYS A CA 1
ATOM 1711 C C . LYS A 1 206 ? 14.283 5.290 -19.002 1.00 61.19 206 LYS A C 1
ATOM 1713 O O . LYS A 1 206 ? 14.194 5.278 -20.225 1.00 61.19 206 LYS A O 1
ATOM 1718 N N . ASN A 1 207 ? 15.002 4.410 -18.317 1.00 61.69 207 ASN A N 1
ATOM 1719 C CA . ASN A 1 207 ? 15.681 3.268 -18.913 1.00 61.69 207 ASN A CA 1
ATOM 1720 C C . ASN A 1 207 ? 14.720 2.067 -18.919 1.00 61.69 207 ASN A C 1
ATOM 1722 O O . ASN A 1 207 ? 14.166 1.730 -17.874 1.00 61.69 207 ASN A O 1
ATOM 1726 N N . GLU A 1 208 ? 14.497 1.424 -20.068 1.00 59.19 208 GLU A N 1
ATOM 1727 C CA . GLU A 1 208 ? 13.455 0.385 -20.200 1.00 59.19 208 GLU A CA 1
ATOM 1728 C C . GLU A 1 208 ? 13.697 -0.802 -19.248 1.00 59.19 208 GLU A C 1
ATOM 1730 O O . GLU A 1 208 ? 12.758 -1.290 -18.616 1.00 59.19 208 GLU A O 1
ATOM 1735 N N . ASN A 1 209 ? 14.965 -1.173 -19.039 1.00 57.22 209 ASN A N 1
ATOM 1736 C CA . ASN A 1 209 ? 15.387 -2.241 -18.126 1.00 57.22 209 ASN A CA 1
ATOM 1737 C C . ASN A 1 209 ? 15.025 -1.993 -16.647 1.00 57.22 209 ASN A C 1
ATOM 1739 O O . ASN A 1 209 ? 14.891 -2.957 -15.896 1.00 57.22 209 ASN A O 1
ATOM 1743 N N . ASP A 1 210 ? 14.824 -0.738 -16.225 1.00 59.97 210 ASP A N 1
ATOM 1744 C CA . ASP A 1 210 ? 14.462 -0.392 -14.838 1.00 59.97 210 ASP A CA 1
ATOM 1745 C C . ASP A 1 210 ? 12.954 -0.591 -14.556 1.00 59.97 210 ASP A C 1
ATOM 1747 O O . ASP A 1 210 ? 12.474 -0.295 -13.461 1.00 59.97 210 ASP A O 1
ATOM 1751 N N . SER A 1 211 ? 12.188 -1.061 -15.548 1.00 62.56 211 SER A N 1
ATOM 1752 C CA . SER A 1 211 ? 10.718 -1.170 -15.505 1.00 62.56 211 SER A CA 1
ATOM 1753 C C . SER A 1 211 ? 10.210 -2.561 -15.097 1.00 62.56 211 SER A C 1
ATOM 1755 O O . SER A 1 211 ? 9.003 -2.758 -14.951 1.00 62.56 211 SER A O 1
ATOM 1757 N N . PHE A 1 212 ? 11.107 -3.539 -14.925 1.00 71.69 212 PHE A N 1
ATOM 1758 C CA . PHE A 1 212 ? 10.746 -4.931 -14.638 1.00 71.69 212 PHE A CA 1
ATOM 1759 C C . PHE A 1 212 ? 10.877 -5.271 -13.152 1.00 71.69 212 PHE A C 1
ATOM 1761 O O . PHE A 1 212 ? 11.951 -5.075 -12.581 1.00 71.69 212 PHE A O 1
ATOM 1768 N N . PRO A 1 213 ? 9.825 -5.831 -12.522 1.00 83.25 213 PRO A N 1
ATOM 1769 C CA . PRO A 1 213 ? 9.867 -6.151 -11.106 1.00 83.25 213 PRO A CA 1
ATOM 1770 C C . PRO A 1 213 ? 10.793 -7.341 -10.842 1.00 83.25 213 PRO A C 1
ATOM 1772 O O . PRO A 1 213 ? 10.659 -8.411 -11.444 1.00 83.25 213 PRO A O 1
ATOM 1775 N N . ARG A 1 214 ? 11.742 -7.132 -9.933 1.00 83.94 214 ARG A N 1
ATOM 1776 C CA . ARG A 1 214 ? 12.841 -8.039 -9.591 1.00 83.94 214 ARG A CA 1
ATOM 1777 C C . ARG A 1 214 ? 12.398 -9.103 -8.590 1.00 83.94 214 ARG A C 1
ATOM 1779 O O . ARG A 1 214 ? 12.888 -10.228 -8.655 1.00 83.94 214 ARG A O 1
ATOM 1786 N N . GLY A 1 215 ? 11.436 -8.780 -7.724 1.00 84.62 215 GLY A N 1
ATOM 1787 C CA . GLY A 1 215 ? 10.824 -9.740 -6.808 1.00 84.62 215 GLY A CA 1
ATOM 1788 C C . GLY A 1 215 ? 11.710 -10.199 -5.634 1.00 84.62 215 GLY A C 1
ATOM 1789 O O . GLY A 1 215 ? 12.728 -9.573 -5.327 1.00 84.62 215 GLY A O 1
ATOM 1790 N N . PRO A 1 216 ? 11.299 -11.266 -4.921 1.00 87.94 216 PRO A N 1
ATOM 1791 C CA . PRO A 1 216 ? 11.967 -11.737 -3.708 1.00 87.94 216 PRO A CA 1
ATOM 1792 C C . PRO A 1 216 ? 13.313 -12.426 -3.962 1.00 87.94 216 PRO A C 1
ATOM 1794 O O . PRO A 1 216 ? 13.510 -13.103 -4.967 1.00 87.94 216 PRO A O 1
ATOM 1797 N N . GLY A 1 217 ? 14.227 -12.304 -2.993 1.00 80.38 217 GLY A N 1
ATOM 1798 C CA . GLY A 1 217 ? 15.533 -12.980 -3.001 1.00 80.38 217 GLY A CA 1
ATOM 1799 C C . GLY A 1 217 ? 16.623 -12.308 -3.846 1.00 80.38 217 GLY A C 1
ATOM 1800 O O . GLY A 1 217 ? 17.705 -12.872 -3.998 1.00 80.38 217 GLY A O 1
ATOM 1801 N N . VAL A 1 218 ? 16.364 -11.113 -4.381 1.00 81.94 218 VAL A N 1
ATOM 1802 C CA . VAL A 1 218 ? 17.303 -10.315 -5.187 1.00 81.94 218 VAL A CA 1
ATOM 1803 C C . VAL A 1 218 ? 17.770 -9.102 -4.372 1.00 81.94 218 VAL A C 1
ATOM 1805 O O . VAL A 1 218 ? 16.977 -8.538 -3.636 1.00 81.94 218 VAL A O 1
ATOM 1808 N N . THR A 1 219 ? 19.026 -8.659 -4.490 1.00 73.06 219 THR A N 1
ATOM 1809 C CA . THR A 1 219 ? 19.515 -7.436 -3.810 1.00 73.06 219 THR A CA 1
ATOM 1810 C C . THR A 1 219 ? 18.755 -6.182 -4.284 1.00 73.06 219 THR A C 1
ATOM 1812 O O . THR A 1 219 ? 18.605 -6.040 -5.504 1.00 73.06 219 THR A O 1
ATOM 1815 N N . PRO A 1 220 ? 18.346 -5.239 -3.404 1.00 76.00 220 PRO A N 1
ATOM 1816 C CA . PRO A 1 220 ? 17.636 -4.013 -3.794 1.00 76.00 220 PRO A CA 1
ATOM 1817 C C . PRO A 1 220 ? 18.365 -3.177 -4.863 1.00 76.00 220 PRO A C 1
ATOM 1819 O O . PRO A 1 220 ? 19.587 -3.283 -4.999 1.00 76.00 220 PRO A O 1
ATOM 1822 N N . PRO A 1 221 ? 17.664 -2.322 -5.633 1.00 75.19 221 PRO A N 1
ATOM 1823 C CA . PRO A 1 221 ? 18.319 -1.276 -6.415 1.00 75.19 221 PRO A CA 1
ATOM 1824 C C . PRO A 1 221 ? 19.034 -0.290 -5.477 1.00 75.19 221 PRO A C 1
ATOM 1826 O O . PRO A 1 221 ? 18.456 0.166 -4.491 1.00 75.19 221 PRO A O 1
ATOM 1829 N N . VAL A 1 222 ? 20.283 0.064 -5.785 1.00 78.94 222 VAL A N 1
ATOM 1830 C CA . VAL A 1 222 ? 21.037 1.070 -5.019 1.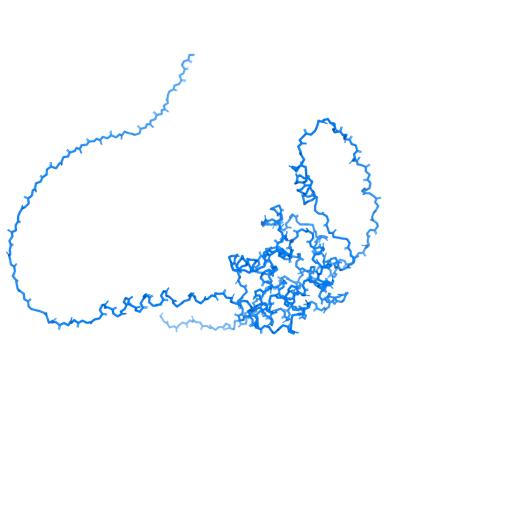00 78.94 222 VAL A CA 1
ATOM 1831 C C . VAL A 1 222 ? 20.821 2.440 -5.651 1.00 78.94 222 VAL A C 1
ATOM 1833 O O . VAL A 1 222 ? 21.208 2.659 -6.798 1.00 78.94 222 VAL A O 1
ATOM 1836 N N . CYS A 1 223 ? 20.244 3.386 -4.907 1.00 86.12 223 CYS A N 1
ATOM 1837 C CA . CYS A 1 223 ? 20.264 4.787 -5.314 1.00 86.12 223 CYS A CA 1
ATOM 1838 C C . CYS A 1 223 ? 21.459 5.502 -4.682 1.00 86.12 223 CYS A C 1
ATOM 1840 O O . CYS A 1 223 ? 21.488 5.712 -3.473 1.00 86.12 223 CYS A O 1
ATOM 1842 N N . LEU A 1 224 ? 22.418 5.916 -5.515 1.00 84.50 224 LEU A N 1
ATOM 1843 C CA . LEU A 1 224 ? 23.616 6.633 -5.067 1.00 84.50 224 LEU A CA 1
ATOM 1844 C C . LEU A 1 224 ? 23.279 7.929 -4.314 1.00 84.50 224 LEU A C 1
ATOM 1846 O O . LEU A 1 224 ? 23.954 8.254 -3.349 1.00 84.50 224 LEU A O 1
ATOM 1850 N N . LEU A 1 225 ? 22.213 8.636 -4.706 1.00 84.62 225 LEU A N 1
ATOM 1851 C CA . LEU A 1 225 ? 21.779 9.848 -4.007 1.00 84.62 225 LEU A CA 1
ATOM 1852 C C . LEU A 1 225 ? 21.274 9.543 -2.587 1.00 84.62 225 LEU A C 1
ATOM 1854 O O . LEU A 1 225 ? 21.664 10.241 -1.666 1.00 84.62 225 LEU A O 1
ATOM 1858 N N . CYS A 1 226 ? 20.506 8.465 -2.370 1.00 85.88 226 CYS A N 1
ATOM 1859 C CA . CYS A 1 226 ? 20.146 8.034 -1.011 1.00 85.88 226 CYS A CA 1
ATOM 1860 C C . CYS A 1 226 ? 21.373 7.629 -0.178 1.00 85.88 226 CYS A C 1
ATOM 1862 O O . CYS A 1 226 ? 21.390 7.874 1.022 1.00 85.88 226 CYS A O 1
ATOM 1864 N N . VAL A 1 227 ? 22.390 7.015 -0.798 1.00 82.81 227 VAL A N 1
ATOM 1865 C CA . VAL A 1 227 ? 23.639 6.652 -0.104 1.00 82.81 227 VAL A CA 1
ATOM 1866 C C . VAL A 1 227 ? 24.400 7.908 0.331 1.00 82.81 227 VAL A C 1
ATOM 1868 O O . VAL A 1 227 ? 24.779 8.002 1.493 1.00 82.81 227 VAL A O 1
ATOM 1871 N N . PHE A 1 228 ? 24.553 8.903 -0.549 1.00 78.62 228 PHE A N 1
ATOM 1872 C CA . PHE A 1 228 ? 25.210 10.166 -0.196 1.00 78.62 228 PHE A CA 1
ATOM 1873 C C . PHE A 1 228 ? 24.405 10.997 0.818 1.00 78.62 228 PHE A C 1
ATOM 1875 O O . PHE A 1 228 ? 25.001 11.523 1.753 1.00 78.62 228 PHE A O 1
ATOM 1882 N N . ASP A 1 229 ? 23.070 11.055 0.703 1.00 72.06 229 ASP A N 1
ATOM 1883 C CA . ASP A 1 229 ? 22.200 11.710 1.697 1.00 72.06 229 ASP A CA 1
ATOM 1884 C C . ASP A 1 229 ? 22.427 11.104 3.108 1.00 72.06 229 ASP A C 1
ATOM 1886 O O . ASP A 1 229 ? 22.488 11.835 4.096 1.00 72.06 229 ASP A O 1
ATOM 1890 N N . MET A 1 230 ? 22.618 9.778 3.214 1.00 64.19 230 MET A N 1
ATOM 1891 C CA . MET A 1 230 ? 22.935 9.097 4.482 1.00 64.19 230 MET A CA 1
ATOM 1892 C C . MET A 1 230 ? 24.358 9.386 4.993 1.00 64.19 230 MET A C 1
ATOM 1894 O O . MET A 1 230 ? 24.552 9.545 6.199 1.00 64.19 230 MET A O 1
ATOM 1898 N N . GLU A 1 231 ? 25.352 9.462 4.103 1.00 65.50 231 GLU A N 1
ATOM 1899 C CA . GLU A 1 231 ? 26.736 9.804 4.467 1.00 65.50 231 GLU A CA 1
ATOM 1900 C C . GLU A 1 231 ? 26.859 11.259 4.963 1.00 65.50 231 GLU A C 1
ATOM 1902 O O . GLU A 1 231 ? 27.592 11.523 5.921 1.00 65.50 231 GLU A O 1
ATOM 1907 N N . GLU A 1 232 ? 26.115 12.203 4.372 1.00 61.28 232 GLU A N 1
ATOM 1908 C CA . GLU A 1 232 ? 26.082 13.601 4.825 1.00 61.28 232 GLU A CA 1
ATOM 1909 C C . GLU A 1 232 ? 25.379 13.770 6.184 1.00 61.28 232 GLU A C 1
ATOM 1911 O O . GLU A 1 232 ? 25.827 14.584 7.000 1.00 61.28 232 GLU A O 1
ATOM 1916 N N . ASP A 1 233 ? 24.322 13.005 6.478 1.00 59.94 233 ASP A N 1
ATOM 1917 C CA . ASP A 1 233 ? 23.648 13.035 7.787 1.00 59.94 233 ASP A CA 1
ATOM 1918 C C . ASP A 1 233 ? 24.540 12.477 8.916 1.00 59.94 233 ASP A C 1
ATOM 1920 O O . ASP A 1 233 ? 24.636 13.100 9.977 1.00 59.94 233 ASP A O 1
ATOM 1924 N N . GLU A 1 234 ? 25.265 11.368 8.705 1.00 60.16 234 GLU A N 1
ATOM 1925 C CA . GLU A 1 234 ? 26.221 10.874 9.714 1.00 60.16 234 GLU A CA 1
ATOM 1926 C C . GLU A 1 234 ? 27.403 11.841 9.908 1.00 60.16 234 GLU A C 1
ATOM 1928 O O . GLU A 1 234 ? 27.798 12.123 11.045 1.00 60.16 234 GLU A O 1
ATOM 1933 N N . ALA A 1 235 ? 27.933 12.425 8.825 1.00 56.97 235 ALA A N 1
ATOM 1934 C CA . ALA A 1 235 ? 29.034 13.385 8.900 1.00 56.97 235 ALA A CA 1
ATOM 1935 C C . ALA A 1 235 ? 28.689 14.624 9.752 1.00 56.97 235 ALA A C 1
ATOM 1937 O O . ALA A 1 235 ? 29.549 15.124 10.483 1.00 56.97 235 ALA A O 1
ATOM 1938 N N . GLN A 1 236 ? 27.431 15.082 9.719 1.00 53.06 236 GLN A N 1
ATOM 1939 C CA . GLN A 1 236 ? 26.941 16.232 10.491 1.00 53.06 236 GLN A CA 1
ATOM 1940 C C . GLN A 1 236 ? 26.817 15.976 12.006 1.00 53.06 236 GLN A C 1
ATOM 1942 O O . GLN A 1 236 ? 26.718 16.932 12.779 1.00 53.06 236 GLN A O 1
ATOM 1947 N N . ILE A 1 237 ? 26.858 14.717 12.459 1.00 54.53 237 ILE A N 1
ATOM 1948 C CA . ILE A 1 237 ? 26.784 14.356 13.887 1.00 54.53 237 ILE A CA 1
ATOM 1949 C C . ILE A 1 237 ? 28.162 14.479 14.577 1.00 54.53 237 ILE A C 1
ATOM 1951 O O . ILE A 1 237 ? 28.239 14.660 15.797 1.00 54.53 237 ILE A O 1
ATOM 1955 N N . THR A 1 238 ? 29.262 14.461 13.816 1.00 45.34 238 THR A N 1
ATOM 1956 C CA . THR A 1 238 ? 30.635 14.637 14.332 1.00 45.34 238 THR A CA 1
ATOM 1957 C C . THR A 1 238 ? 31.148 16.079 14.210 1.00 45.34 238 THR A C 1
ATOM 1959 O O . THR A 1 238 ? 31.057 16.677 13.139 1.00 45.34 238 THR A O 1
ATOM 1962 N N . PRO A 1 239 ? 31.777 16.659 15.255 1.00 44.75 239 PRO A N 1
ATOM 1963 C CA . PRO A 1 239 ? 32.457 17.946 15.123 1.00 44.75 239 PRO A CA 1
ATOM 1964 C C . PRO A 1 239 ? 33.700 17.817 14.219 1.00 44.75 239 PRO A C 1
ATOM 1966 O O . PRO A 1 239 ? 34.379 16.787 14.267 1.00 44.75 239 PRO A O 1
ATOM 1969 N N . PRO A 1 240 ? 34.053 18.853 13.434 1.00 44.00 240 PRO A N 1
ATOM 1970 C CA . PRO A 1 240 ? 35.096 18.754 12.418 1.00 44.00 240 PRO A CA 1
ATOM 1971 C C . PRO A 1 240 ? 36.493 18.592 13.035 1.00 44.00 240 PRO A C 1
ATOM 1973 O O . PRO A 1 240 ? 37.108 19.553 13.504 1.00 44.00 240 PRO A O 1
ATOM 1976 N N . ALA A 1 241 ? 37.008 17.363 12.993 1.00 37.81 241 ALA A N 1
ATOM 1977 C CA . ALA A 1 241 ? 38.428 17.075 13.139 1.00 37.81 241 ALA A CA 1
ATOM 1978 C C . ALA A 1 241 ? 39.153 17.305 11.800 1.00 37.81 241 ALA A C 1
ATOM 1980 O O . ALA A 1 241 ? 38.575 17.168 10.724 1.00 37.81 241 ALA A O 1
ATOM 1981 N N . ASN A 1 242 ? 40.422 17.699 11.874 1.00 46.81 242 ASN A N 1
ATOM 1982 C CA . ASN A 1 242 ? 41.192 18.164 10.722 1.00 46.81 242 ASN A CA 1
ATOM 1983 C C . ASN A 1 242 ? 41.744 17.013 9.850 1.00 46.81 242 ASN A C 1
ATOM 1985 O O . ASN A 1 242 ? 41.936 15.901 10.332 1.00 46.81 242 ASN A O 1
ATOM 1989 N N . ASP A 1 243 ? 42.154 17.378 8.628 1.00 43.34 243 ASP A N 1
ATOM 1990 C CA . ASP A 1 243 ? 43.096 16.672 7.736 1.00 43.34 243 ASP A CA 1
ATOM 1991 C C . ASP A 1 243 ? 42.637 15.429 6.921 1.00 43.34 243 ASP A C 1
ATOM 1993 O O . ASP A 1 243 ? 42.496 14.321 7.425 1.00 43.34 243 ASP A O 1
ATOM 1997 N N . ARG A 1 244 ? 42.701 15.627 5.588 1.00 40.16 244 ARG A N 1
ATOM 1998 C CA . ARG A 1 244 ? 43.140 14.688 4.520 1.00 40.16 244 ARG A CA 1
ATOM 1999 C C . ARG A 1 244 ? 42.145 13.699 3.899 1.00 40.16 244 ARG A C 1
ATOM 2001 O O . ARG A 1 244 ? 42.043 12.537 4.270 1.00 40.16 244 ARG A O 1
ATOM 2008 N N . LEU A 1 245 ? 41.628 14.155 2.758 1.00 42.66 245 LEU A N 1
ATOM 2009 C CA . LEU A 1 245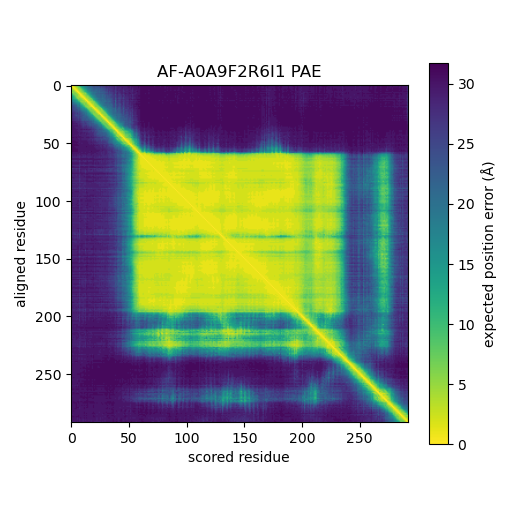 ? 41.283 13.363 1.575 1.00 42.66 245 LEU A CA 1
ATOM 2010 C C . LEU A 1 245 ? 42.401 12.373 1.168 1.00 42.66 245 LEU A C 1
ATOM 2012 O O . LEU A 1 245 ? 43.573 12.765 1.125 1.00 42.66 245 LEU A O 1
ATOM 2016 N N . PRO A 1 246 ? 42.032 11.158 0.730 1.00 41.16 246 PRO A N 1
ATOM 2017 C CA . PRO A 1 246 ? 42.706 10.496 -0.389 1.00 41.16 246 PRO A CA 1
ATOM 2018 C C . PRO A 1 246 ? 41.730 10.259 -1.555 1.00 41.16 246 PRO A C 1
ATOM 2020 O O . PRO A 1 246 ? 40.757 9.521 -1.424 1.00 41.16 246 PRO A O 1
ATOM 2023 N N . SER A 1 247 ? 42.016 10.839 -2.722 1.00 44.41 247 SER A N 1
ATOM 2024 C CA . SER A 1 247 ? 41.379 10.418 -3.976 1.00 44.41 247 SER A CA 1
ATOM 2025 C C . SER A 1 247 ? 42.087 9.172 -4.502 1.00 44.41 247 SER A C 1
ATOM 2027 O O . SER A 1 247 ? 43.175 9.335 -5.038 1.00 44.41 247 SER A O 1
ATOM 2029 N N . GLU A 1 248 ? 41.497 7.973 -4.388 1.00 43.53 248 GLU A N 1
ATOM 2030 C CA . GLU A 1 248 ? 41.875 6.796 -5.209 1.00 43.53 248 GLU A CA 1
ATOM 2031 C C . GLU A 1 248 ? 40.917 5.584 -5.058 1.00 43.53 248 GLU A C 1
ATOM 2033 O O . GLU A 1 248 ? 41.326 4.480 -4.714 1.00 43.53 248 GLU A O 1
ATOM 2038 N N . VAL A 1 249 ? 39.622 5.757 -5.368 1.00 36.06 249 VAL A N 1
ATOM 2039 C CA . VAL A 1 249 ? 38.729 4.627 -5.731 1.00 36.06 249 VAL A CA 1
ATOM 2040 C C . VAL A 1 249 ? 37.883 4.999 -6.954 1.00 36.06 249 VAL A C 1
ATOM 2042 O O . VAL A 1 249 ? 36.683 5.241 -6.875 1.00 36.06 249 VAL A O 1
ATOM 2045 N N . LEU A 1 250 ? 38.535 5.074 -8.114 1.00 40.34 250 LEU A N 1
ATOM 2046 C CA . LEU A 1 250 ? 37.870 5.118 -9.417 1.00 40.34 250 LEU A CA 1
ATOM 2047 C C . LEU A 1 250 ? 38.602 4.159 -10.364 1.00 40.34 250 LEU A C 1
ATOM 2049 O O . LEU A 1 250 ? 39.832 4.130 -10.372 1.00 40.34 250 LEU A O 1
ATOM 2053 N N . ASN A 1 251 ? 37.844 3.450 -11.206 1.00 40.97 251 ASN A N 1
ATOM 2054 C CA . ASN A 1 251 ? 38.309 2.478 -12.210 1.00 40.97 251 ASN A CA 1
ATOM 2055 C C . ASN A 1 251 ? 38.699 1.083 -11.679 1.00 40.97 251 ASN A C 1
ATOM 2057 O O . ASN A 1 251 ? 39.830 0.631 -11.862 1.00 40.97 251 ASN A O 1
ATOM 2061 N N . GLN A 1 252 ? 37.727 0.348 -11.139 1.00 41.31 252 GLN A N 1
ATOM 2062 C CA . GLN A 1 252 ? 37.604 -1.096 -11.390 1.00 41.31 252 GLN A CA 1
ATOM 2063 C C . GLN A 1 252 ? 36.122 -1.521 -11.312 1.00 41.31 252 GLN A C 1
ATOM 2065 O O . GLN A 1 252 ? 35.269 -0.710 -10.955 1.00 41.31 252 GLN A O 1
ATOM 2070 N N . ASP A 1 253 ? 35.831 -2.756 -11.724 1.00 34.34 253 ASP A N 1
ATOM 2071 C CA . ASP A 1 253 ? 34.539 -3.453 -11.587 1.00 34.34 253 ASP A CA 1
ATOM 2072 C C . ASP A 1 253 ? 33.319 -2.913 -12.370 1.00 34.34 253 ASP A C 1
ATOM 2074 O O . ASP A 1 253 ? 32.176 -3.082 -11.950 1.00 34.34 253 ASP A O 1
ATOM 2078 N N . LEU A 1 254 ? 33.536 -2.378 -13.583 1.00 37.78 254 LEU A N 1
ATOM 2079 C CA . LEU A 1 254 ? 32.465 -2.178 -14.587 1.00 37.78 254 LEU A CA 1
ATOM 2080 C C . LEU A 1 254 ? 32.481 -3.203 -15.750 1.00 37.78 254 LEU A C 1
ATOM 2082 O O . LEU A 1 254 ? 31.785 -3.018 -16.742 1.00 37.78 254 LEU A O 1
ATOM 2086 N N . GLU A 1 255 ? 33.238 -4.302 -15.637 1.00 37.16 255 GLU A N 1
ATOM 2087 C CA . GLU A 1 255 ? 33.270 -5.396 -16.632 1.00 37.16 255 GLU A CA 1
ATOM 2088 C C . GLU A 1 255 ? 33.245 -6.799 -15.985 1.00 37.16 255 GLU A C 1
ATOM 2090 O O . GLU A 1 255 ? 34.168 -7.594 -16.151 1.00 37.16 255 GLU A O 1
ATOM 2095 N N . SER A 1 256 ? 32.184 -7.142 -15.239 1.00 36.94 256 SER A N 1
ATOM 2096 C CA . SER A 1 256 ? 31.864 -8.546 -14.884 1.00 36.94 256 SER A CA 1
ATOM 2097 C C . SER A 1 256 ? 30.410 -8.747 -14.436 1.00 36.94 256 SER A C 1
ATOM 2099 O O . SER A 1 256 ? 30.121 -9.002 -13.271 1.00 36.94 256 SER A O 1
ATOM 2101 N N . CYS A 1 257 ? 29.472 -8.683 -15.384 1.00 29.89 257 CYS A N 1
ATOM 2102 C CA . CYS A 1 257 ? 28.097 -9.162 -15.200 1.00 29.89 257 CYS A CA 1
ATOM 2103 C C . CYS A 1 257 ? 27.615 -9.879 -16.474 1.00 29.89 257 CYS A C 1
ATOM 2105 O O . CYS A 1 257 ? 27.194 -9.210 -17.419 1.00 29.89 257 CYS A O 1
ATOM 2107 N N . PRO A 1 258 ? 27.666 -11.225 -16.535 1.00 35.28 258 PRO A N 1
ATOM 2108 C CA . PRO A 1 258 ? 27.094 -11.989 -17.640 1.00 35.28 258 PRO A CA 1
ATOM 2109 C C . PRO A 1 258 ? 25.567 -12.036 -17.488 1.00 35.28 258 PRO A C 1
ATOM 2111 O O . PRO A 1 258 ? 25.000 -13.014 -16.999 1.00 35.28 258 PRO A O 1
ATOM 2114 N N . LEU A 1 259 ? 24.904 -10.936 -17.856 1.00 35.31 259 LEU A N 1
ATOM 2115 C CA . LEU A 1 259 ? 23.449 -10.830 -17.813 1.00 35.31 259 LEU A CA 1
ATOM 2116 C C . LEU A 1 259 ? 22.800 -11.743 -18.862 1.00 35.31 259 LEU A C 1
ATOM 2118 O O . LEU A 1 259 ? 23.298 -11.908 -19.977 1.00 35.31 259 LEU A O 1
ATOM 2122 N N . LEU A 1 260 ? 21.691 -12.363 -18.467 1.00 35.28 260 LEU A N 1
ATOM 2123 C CA . LEU A 1 260 ? 20.989 -13.360 -19.264 1.00 35.28 260 LEU A CA 1
ATOM 2124 C C . LEU A 1 260 ? 20.251 -12.702 -20.435 1.00 35.28 260 LEU A C 1
ATOM 2126 O O . LEU A 1 260 ? 19.575 -11.691 -20.259 1.00 35.28 260 LEU A O 1
ATOM 2130 N N . MET A 1 261 ? 20.324 -13.333 -21.609 1.00 36.62 261 MET A N 1
ATOM 2131 C CA . MET A 1 261 ? 19.417 -13.041 -22.720 1.00 36.62 261 MET A CA 1
ATOM 2132 C C . MET A 1 261 ? 17.983 -13.364 -22.272 1.00 36.62 261 MET A C 1
ATOM 2134 O O . MET A 1 261 ? 17.707 -14.501 -21.889 1.00 36.62 261 MET A O 1
ATOM 2138 N N . LEU A 1 262 ? 17.094 -12.371 -22.310 1.00 42.47 262 LEU A N 1
ATOM 2139 C CA . LEU A 1 262 ? 15.670 -12.485 -21.982 1.00 42.47 262 LEU A CA 1
ATOM 2140 C C . LEU A 1 262 ? 14.827 -12.075 -23.200 1.00 42.47 262 LEU A C 1
ATOM 2142 O O . LEU A 1 262 ? 15.208 -11.176 -23.952 1.00 42.47 262 LEU A O 1
ATOM 2146 N N . ASP A 1 263 ? 13.712 -12.776 -23.421 1.00 37.19 263 ASP A N 1
ATOM 2147 C CA . ASP A 1 263 ? 12.961 -12.731 -24.682 1.00 37.19 263 ASP A CA 1
ATOM 2148 C C . ASP A 1 263 ? 12.023 -11.511 -24.778 1.00 37.19 263 ASP A C 1
ATOM 2150 O O . ASP A 1 263 ? 10.891 -11.510 -24.274 1.00 37.19 263 ASP A O 1
ATOM 2154 N N . SER A 1 264 ? 12.498 -10.491 -25.499 1.00 45.31 264 SER A N 1
ATOM 2155 C CA . SER A 1 264 ? 11.902 -9.151 -25.625 1.00 45.31 264 SER A CA 1
ATOM 2156 C C . SER A 1 264 ? 10.437 -9.098 -26.084 1.00 45.31 264 SER A C 1
ATOM 2158 O O . SER A 1 264 ? 9.725 -8.152 -25.745 1.00 45.31 264 SER A O 1
ATOM 2160 N N . GLU A 1 265 ? 9.939 -10.101 -26.816 1.00 40.75 265 GLU A N 1
ATOM 2161 C CA . GLU A 1 265 ? 8.540 -10.119 -27.279 1.00 40.75 265 GLU A CA 1
ATOM 2162 C C . GLU A 1 265 ? 7.529 -10.275 -26.129 1.00 40.75 265 GLU A C 1
ATOM 2164 O O . GLU A 1 265 ? 6.412 -9.756 -26.206 1.00 40.75 265 GLU A O 1
ATOM 2169 N N . THR A 1 266 ? 7.907 -10.944 -25.031 1.00 50.97 266 THR A N 1
ATOM 2170 C CA . THR A 1 266 ? 7.007 -11.111 -23.872 1.00 50.97 266 THR A CA 1
ATOM 2171 C C . THR A 1 266 ? 6.872 -9.842 -23.033 1.00 50.97 266 THR A C 1
ATOM 2173 O O . THR A 1 266 ? 5.848 -9.631 -22.380 1.00 50.97 266 THR A O 1
ATOM 2176 N N . ASP A 1 267 ? 7.885 -8.983 -23.087 1.00 52.25 267 ASP A N 1
ATOM 2177 C CA . ASP A 1 267 ? 7.999 -7.770 -22.290 1.00 52.25 267 ASP A CA 1
ATOM 2178 C C . ASP A 1 267 ? 7.228 -6.599 -22.931 1.00 52.25 267 ASP A C 1
ATOM 2180 O O . ASP A 1 267 ? 6.506 -5.883 -22.235 1.00 52.25 267 ASP A O 1
ATOM 2184 N N . TYR A 1 268 ? 7.239 -6.488 -24.268 1.00 47.62 268 TYR A N 1
ATOM 2185 C CA . TYR A 1 268 ? 6.402 -5.527 -25.007 1.00 47.62 268 TYR A CA 1
ATOM 2186 C C . TYR A 1 268 ? 4.895 -5.770 -24.787 1.00 47.62 268 TYR A C 1
ATOM 2188 O O . TYR A 1 268 ? 4.131 -4.837 -24.536 1.00 47.62 268 TYR A O 1
ATOM 2196 N N . SER A 1 269 ? 4.473 -7.041 -24.805 1.00 48.62 269 SER A N 1
ATOM 2197 C CA . SER A 1 269 ? 3.080 -7.442 -24.551 1.00 48.62 269 SER A CA 1
ATOM 2198 C C . SER A 1 269 ? 2.615 -7.108 -23.126 1.00 48.62 269 SER A C 1
ATOM 2200 O O . SER A 1 269 ? 1.466 -6.716 -22.919 1.00 48.62 269 SER A O 1
ATOM 2202 N N . MET A 1 270 ? 3.512 -7.191 -22.133 1.00 54.62 270 MET A N 1
ATOM 2203 C CA . MET A 1 270 ? 3.186 -6.835 -20.750 1.00 54.62 270 MET A CA 1
ATOM 2204 C C . MET A 1 270 ? 2.901 -5.334 -20.599 1.00 54.62 270 MET A C 1
ATOM 2206 O O . MET A 1 270 ? 1.928 -4.971 -19.941 1.00 54.62 270 MET A O 1
ATOM 2210 N N . MET A 1 271 ? 3.700 -4.476 -21.244 1.00 54.47 271 MET A N 1
ATOM 2211 C CA . MET A 1 271 ? 3.475 -3.025 -21.236 1.00 54.47 271 MET A CA 1
ATOM 2212 C C . MET A 1 271 ? 2.141 -2.656 -21.895 1.00 54.47 271 MET A C 1
ATOM 2214 O O . MET A 1 271 ? 1.377 -1.890 -21.314 1.00 54.47 271 MET A O 1
ATOM 2218 N N . GLN A 1 272 ? 1.807 -3.253 -23.046 1.00 51.97 272 GLN A N 1
ATOM 2219 C CA . GLN A 1 272 ? 0.527 -2.991 -23.719 1.00 51.97 272 GLN A CA 1
ATOM 2220 C C . GLN A 1 272 ? -0.688 -3.374 -22.858 1.00 51.97 272 GLN A C 1
ATOM 2222 O O . GLN A 1 272 ? -1.601 -2.567 -22.704 1.00 51.97 272 GLN A O 1
ATOM 2227 N N . ILE A 1 273 ? -0.685 -4.559 -22.233 1.00 55.78 273 ILE A N 1
ATOM 2228 C CA . ILE A 1 273 ? -1.805 -5.034 -21.392 1.00 55.78 273 ILE A CA 1
ATOM 2229 C C . ILE A 1 273 ? -2.020 -4.159 -20.141 1.00 55.78 273 ILE A C 1
ATOM 2231 O O . ILE A 1 273 ? -3.125 -4.123 -19.599 1.00 55.78 273 ILE A O 1
ATOM 2235 N N . LEU A 1 274 ? -0.987 -3.452 -19.673 1.00 57.81 274 LEU A N 1
ATOM 2236 C CA . LEU A 1 274 ? -1.056 -2.578 -18.497 1.00 57.81 274 LEU A CA 1
ATOM 2237 C C . LEU A 1 274 ? -1.409 -1.114 -18.830 1.00 57.81 274 LEU A C 1
ATOM 2239 O O . LEU A 1 274 ? -1.656 -0.348 -17.905 1.00 57.81 274 LEU A O 1
ATOM 2243 N N . GLN A 1 275 ? -1.458 -0.723 -20.110 1.00 46.34 275 GLN A N 1
ATOM 2244 C CA . GLN A 1 275 ? -1.601 0.680 -20.541 1.00 46.34 275 GLN A CA 1
ATOM 2245 C C . GLN A 1 275 ? -2.941 1.035 -21.220 1.00 46.34 275 GLN A C 1
ATOM 2247 O O . GLN A 1 275 ? -3.135 2.194 -21.592 1.00 46.34 275 GLN A O 1
ATOM 2252 N N . GLU A 1 276 ? -3.878 0.096 -21.402 1.00 38.00 276 GLU A N 1
ATOM 2253 C CA . GLU A 1 276 ? -5.136 0.389 -22.113 1.00 38.00 276 GLU A CA 1
ATOM 2254 C C . GLU A 1 276 ? -6.191 1.128 -21.255 1.00 38.00 276 GLU A C 1
ATOM 2256 O O . GLU A 1 276 ? -6.603 0.630 -20.202 1.00 38.00 276 GLU A O 1
ATOM 2261 N N . PRO A 1 277 ? -6.713 2.286 -21.714 1.00 44.59 277 PRO A N 1
ATOM 2262 C CA . PRO A 1 277 ? -7.839 2.963 -21.081 1.00 44.59 277 PRO A CA 1
ATOM 2263 C C . PRO A 1 277 ? -9.185 2.399 -21.562 1.00 44.59 277 PRO A C 1
ATOM 2265 O O . PRO A 1 277 ? -9.381 2.090 -22.736 1.00 44.59 277 PRO A O 1
ATOM 2268 N N . THR A 1 278 ? -10.183 2.368 -20.679 1.00 37.25 278 THR A N 1
ATOM 2269 C CA . THR A 1 278 ? -11.571 2.080 -21.076 1.00 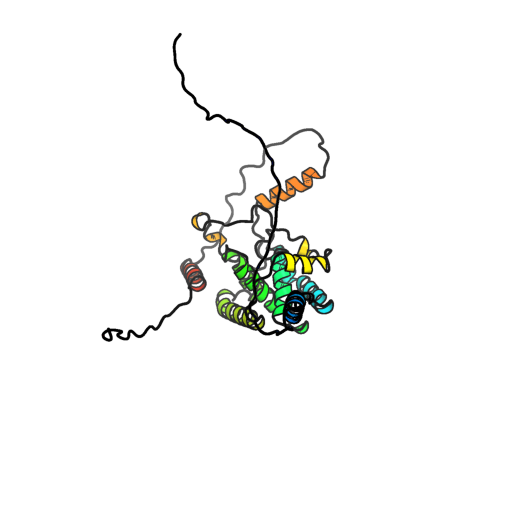37.25 278 THR A CA 1
ATOM 2270 C C . THR A 1 278 ? -12.158 3.207 -21.928 1.00 37.25 278 THR A C 1
ATOM 2272 O O . THR A 1 278 ? -12.085 4.355 -21.494 1.00 37.25 278 THR A O 1
ATOM 2275 N N . MET A 1 279 ? -12.827 2.877 -23.044 1.00 30.03 279 MET A N 1
ATOM 2276 C CA . MET A 1 279 ? -14.125 3.439 -23.491 1.00 30.03 279 MET A CA 1
ATOM 2277 C C . MET A 1 279 ? -14.545 2.836 -24.852 1.00 30.03 279 MET A C 1
ATOM 2279 O O . MET A 1 279 ? -14.416 3.473 -25.898 1.00 30.03 279 MET A O 1
ATOM 2283 N N . GLU A 1 280 ? -15.105 1.621 -24.857 1.00 34.06 280 GLU A N 1
ATOM 2284 C CA . GLU A 1 280 ? -15.900 1.160 -26.007 1.00 34.06 280 GLU A CA 1
ATOM 2285 C C . GLU A 1 280 ? -17.228 1.929 -26.035 1.00 34.06 280 GLU A C 1
ATOM 2287 O O . GLU A 1 280 ? -18.134 1.672 -25.241 1.00 34.06 280 GLU A O 1
ATOM 2292 N N . THR A 1 281 ? -17.350 2.894 -26.947 1.00 34.06 281 THR A N 1
ATOM 2293 C CA . THR A 1 281 ? -18.620 3.587 -27.199 1.00 34.06 281 THR A CA 1
ATOM 2294 C C . THR A 1 281 ? -19.355 2.927 -28.363 1.00 34.06 281 THR A C 1
ATOM 2296 O O . THR A 1 281 ? -19.199 3.324 -29.515 1.00 34.06 281 THR A O 1
ATOM 2299 N N . ASP A 1 282 ? -20.197 1.929 -28.066 1.00 38.81 282 ASP A N 1
ATOM 2300 C CA . ASP A 1 282 ? -21.227 1.464 -29.010 1.00 38.81 282 ASP A CA 1
ATOM 2301 C C . ASP A 1 282 ? -22.299 2.557 -29.173 1.00 38.81 282 ASP A C 1
ATOM 2303 O O . ASP A 1 282 ? -23.338 2.589 -28.508 1.00 38.81 282 ASP A O 1
ATOM 2307 N N . GLY A 1 283 ? -21.972 3.541 -30.009 1.00 33.44 283 GLY A N 1
ATOM 2308 C CA . GLY A 1 283 ? -22.812 4.680 -30.338 1.00 33.44 283 GLY A CA 1
ATOM 2309 C C . GLY A 1 283 ? -23.570 4.434 -31.632 1.00 33.44 283 GLY A C 1
ATOM 2310 O O . GLY A 1 283 ? -23.161 4.928 -32.680 1.00 33.44 283 GLY A O 1
ATOM 2311 N N . THR A 1 284 ? -24.685 3.698 -31.575 1.00 35.12 284 THR A N 1
ATOM 2312 C CA . THR A 1 284 ? -25.543 3.505 -32.754 1.00 35.12 284 THR A CA 1
ATOM 2313 C C . THR A 1 284 ? -26.077 4.852 -33.259 1.00 35.12 284 THR A C 1
ATOM 2315 O O . THR A 1 284 ? -26.938 5.467 -32.623 1.00 35.12 284 THR A O 1
ATOM 2318 N N . GLU A 1 285 ? -25.582 5.299 -34.412 1.00 34.81 285 GLU A N 1
ATOM 2319 C CA . GLU A 1 285 ? -25.966 6.564 -35.040 1.00 34.81 285 GLU A CA 1
ATOM 2320 C C . GLU A 1 285 ? -27.474 6.598 -35.351 1.00 34.81 285 GLU A C 1
ATOM 2322 O O . GLU A 1 285 ? -28.039 5.650 -35.904 1.00 34.81 285 GLU A O 1
ATOM 2327 N N . LYS A 1 286 ? -28.144 7.690 -34.960 1.00 36.91 286 LYS A N 1
ATOM 2328 C CA . LYS A 1 286 ? -29.558 7.950 -35.262 1.00 36.91 286 LYS A CA 1
ATOM 2329 C C . LYS A 1 286 ? -29.760 9.416 -35.611 1.00 36.91 286 LYS A C 1
ATOM 2331 O O . LYS A 1 286 ? -29.381 10.294 -34.836 1.00 36.91 286 LYS A O 1
ATOM 2336 N N . ASP A 1 287 ? -30.385 9.643 -36.762 1.00 35.00 287 ASP A N 1
ATOM 2337 C CA . ASP A 1 287 ? -30.643 10.963 -37.327 1.00 35.00 287 ASP A CA 1
ATOM 2338 C C . ASP A 1 287 ? -31.370 11.913 -36.368 1.00 35.00 287 ASP A C 1
ATOM 2340 O O . ASP A 1 287 ? -32.417 11.588 -35.805 1.00 35.00 287 ASP A O 1
ATOM 2344 N N . TRP A 1 288 ? -30.861 13.144 -36.297 1.00 40.38 288 TRP A N 1
ATOM 2345 C CA . TRP A 1 288 ? -31.551 14.299 -35.724 1.00 40.38 288 TRP A CA 1
ATOM 2346 C C . TRP A 1 288 ? -31.620 15.431 -36.752 1.00 40.38 288 TRP A C 1
ATOM 2348 O O . TRP A 1 288 ? -30.950 16.456 -36.627 1.00 40.38 288 TRP A O 1
ATOM 2358 N N . GLN A 1 289 ? -32.443 15.245 -37.786 1.00 33.97 289 GLN A N 1
ATOM 2359 C CA . GLN A 1 289 ? -32.808 16.305 -38.729 1.00 33.97 289 GLN A CA 1
ATOM 2360 C C . GLN A 1 289 ? -34.336 16.456 -38.821 1.00 33.97 289 GLN A C 1
ATOM 2362 O O . GLN A 1 289 ? -35.075 15.482 -38.713 1.00 33.97 289 GLN A O 1
ATOM 2367 N N . PHE A 1 290 ? -34.783 17.696 -39.051 1.00 35.59 290 PHE A N 1
ATOM 2368 C CA . PHE A 1 290 ? -36.174 18.116 -39.300 1.00 35.59 290 PHE A CA 1
ATOM 2369 C C . PHE A 1 290 ? -37.187 18.052 -38.138 1.00 35.59 290 PHE A C 1
ATOM 2371 O O . PHE A 1 290 ? -38.202 17.367 -38.219 1.00 35.59 290 PHE A O 1
ATOM 2378 N N . LEU A 1 291 ? -37.010 18.940 -37.152 1.00 38.78 291 LEU A N 1
ATOM 2379 C CA . LEU A 1 291 ? -38.094 19.827 -36.688 1.00 38.78 291 LEU A CA 1
ATOM 2380 C C . LEU A 1 291 ? -37.495 21.195 -36.317 1.00 38.78 291 LEU A C 1
ATOM 2382 O O . LEU A 1 291 ? -36.726 21.283 -35.360 1.00 38.78 291 LEU A O 1
ATOM 2386 N N . GLY A 1 292 ? -37.839 22.242 -37.076 1.00 33.06 292 GLY A N 1
ATOM 2387 C CA . GLY A 1 292 ? -37.291 23.600 -36.946 1.00 33.06 292 GLY A CA 1
ATOM 2388 C C . GLY A 1 292 ? -37.378 24.370 -38.254 1.00 33.06 292 GLY A C 1
ATOM 2389 O O . GLY A 1 292 ? -36.317 24.529 -38.889 1.00 33.06 292 GLY A O 1
#

Nearest PDB structures (foldseek):
  7e34-assembly1_B-2  TM=9.792E-01  e=4.839E-14  Homo sapiens
  5uq1-assembly2_D  TM=9.766E-01  e=1.908E-12  Homo sapiens
  5uq3-assembly1_B  TM=9.768E-01  e=4.504E-12  Homo sapiens
  8bvw-assembly1_9  TM=5.265E-01  e=6.140E-02  Homo sapiens

Organism: Python bivittatus (NCBI:txid176946)

Mean predicted aligned error: 17.97 Å

InterPro domains:
  IPR020984 Speedy [PF11357] (63-193)
  IPR052316 Speedy/Ringo cell cycle regulator [PTHR31545] (43-284)

Sequence (292 aa):
MRDNHNACVPPVVTGIVRPGNTQRRRQRSTQGVLVSGGATLERELSTAALKISQQPFFLLRREEQEAFFNLLEDGLIQDFLSMDTCYRISDKYLIAMTMMYFKRAGLHTREYTRINLFIALYLANDMEEDTEDYKYEIFPWALGDNWRKLFPQFLKMRDGFWAKMKYRAFVSRRCCEEIMLREPSHWAWSRERAMHHSGALRSYSKNENDSFPRGPGVTPPVCLLCVFDMEEDEAQITPPANDRLPSEVLNQDLESCPLLMLDSETDYSMMQILQEPTMETDGTEKDWQFLG

Solvent-accessible surface area (backbone atoms only — not comparable to full-atom values): 19517 Å² total; per-res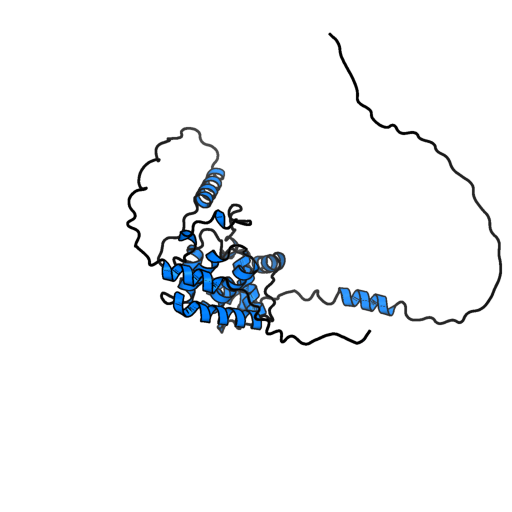idue (Å²): 132,91,87,86,88,89,87,89,82,92,87,86,89,87,89,89,92,86,88,88,85,89,88,89,84,90,88,84,91,86,91,81,88,92,83,87,88,66,85,66,58,61,56,49,52,54,59,47,56,78,56,75,74,77,65,75,83,76,80,75,46,70,69,56,51,53,44,48,52,61,50,53,70,33,66,73,48,40,54,54,59,60,47,46,72,66,26,83,65,62,16,31,59,39,48,36,42,25,56,50,41,44,63,53,42,64,61,55,64,92,60,64,40,73,59,53,50,48,39,34,29,44,55,30,38,76,72,74,48,92,66,64,53,66,50,49,41,48,41,37,71,63,55,37,97,57,16,94,79,42,48,78,57,51,52,54,50,32,53,54,47,39,52,53,28,70,64,65,72,89,71,56,71,66,62,32,50,66,51,46,71,72,57,68,84,46,71,66,66,70,36,69,53,54,72,96,77,64,75,90,80,61,75,92,79,59,62,76,82,80,56,64,61,77,41,80,96,56,84,57,83,82,54,67,66,63,53,49,56,51,54,54,56,57,54,70,75,52,80,91,74,84,88,80,89,79,94,82,90,78,92,78,91,88,84,84,76,93,74,76,93,71,72,64,73,65,56,57,53,52,54,56,77,74,65,73,79,92,78,90,77,91,70,82,86,72,90,91,77,91,87,134

Secondary structure (DSSP, 8-state):
--------------------------------------TTHHHHHHHHHTTTT-S-TT---HHHHHHHHHHHTSHHHHHHHHH-TT-SSS-HHHHHHHHHHHHHTT--GGG--HHHHHHHHHHHHHHH-S-GGGGGGHHHHHH-TTHHHHHHHHHHHHHHHHHHTTT-----HHHHHHHHTTSTT-GGGG----GGG-S---GGG--GGGGS---TTSPPPP-HHHHHHHHHHHHTTS------------S-SSS---PPP--HHHHHHHHHHHHPPP--------------

Radius of gyration: 32.41 Å; Cα contacts (8 Å, |Δi|>4): 170; chains: 1; bounding box: 94×88×58 Å

pLDDT: mean 70.35, std 26.9, range [26.3, 98.88]